Protein AF-0000000077039651 (afdb_homodimer)

Foldseek 3Di:
DWKWKKWKFFDPPLVLLVVLLQVLFPDDKDKWWKKWWWWDDPDATWIWMDTPVPPWIKIKGKHWDQDWAITMMDMDIDTDRDSVVVCVVRVVVTPGLDMKTWMWMWGDRDQKIWIWIQIPPQGTMIMIIRTADPPGDPVVNRVVRVVSCVSSVPDSVRIGRDDPSVRNVVVVVVVVD/DWKWKKWKFFDPPLVLLVVLLQVLFPDDKDKWWKKWWWWDDPDATWIWIDTPVPPWIKIKGKHWDQDWAITMMDMDIDTDRDSVVVCVVRVVVTPGLDMKTWMWMWGDRDQKIWIWIQIPPQGTMIMIIRTADPPGDPVVNRVVVVVSCVSSVPDSVRIGRDDPSVRNVVVVVVVVD

Sequence (354 aa):
MARNIEIKARAREFDRLRERAAALATEAPLFYRQQDFFYDVPRGRLKLRRFEDGTPAELIFYQRDDRDGPKASYYTRSPVTNPDAMHALLATALTTRGIVTKERHVYLAGRTRIHLDRVDGLGDFIELEVVLGPDDDEAGGEAEAHDVFAKLGVAHDDLVALAYVDLLNAAERETAAMARNIEIKARAREFDRLRERAAALATEAPLFYRQQDFFYDVPRGRLKLRRFEDGTPAELIFYQRDDRDGPKASYYTRSPVTNPDAMHALLATALTTRGIVTKERHVYLAGRTRIHLDRVDGLGDFIELEVVLGPDDDEAGGEAEAHDVFAKLGVAHDDLVALAYVDLLNAAERETAA

pLDDT: mean 95.33, std 4.7, range [70.5, 98.88]

Structure (mmCIF, N/CA/C/O backbone):
data_AF-0000000077039651-model_v1
#
loop_
_entity.id
_entity.type
_entity.pdbx_description
1 polymer 'Adenylate cyclase'
#
loop_
_atom_site.group_PDB
_atom_site.id
_atom_site.type_symbol
_atom_site.label_atom_id
_atom_site.label_alt_id
_atom_site.label_comp_id
_atom_site.label_asym_id
_atom_site.label_entity_id
_atom_site.label_seq_id
_atom_site.pdbx_PDB_ins_code
_atom_site.Cartn_x
_atom_site.Cartn_y
_atom_site.Cartn_z
_atom_site.occupancy
_atom_site.B_iso_or_equiv
_atom_site.auth_seq_id
_atom_site.auth_comp_id
_atom_site.auth_asym_id
_atom_site.auth_atom_id
_atom_site.pdbx_PDB_model_num
ATOM 1 N N . MET A 1 1 ? -2.756 15.727 -9.016 1 81.56 1 MET A N 1
ATOM 2 C CA . MET A 1 1 ? -2.32 15.602 -7.629 1 81.56 1 MET A CA 1
ATOM 3 C C . MET A 1 1 ? -2.725 16.828 -6.816 1 81.56 1 MET A C 1
ATOM 5 O O . MET A 1 1 ? -2.619 17.953 -7.293 1 81.56 1 MET A O 1
ATOM 9 N N . ALA A 1 2 ? -3.314 16.594 -5.68 1 92.38 2 ALA A N 1
ATOM 10 C CA . ALA A 1 2 ? -3.748 17.703 -4.828 1 92.38 2 ALA A CA 1
ATOM 11 C C . ALA A 1 2 ? -2.551 18.406 -4.195 1 92.38 2 ALA A C 1
ATOM 13 O O . ALA A 1 2 ? -1.499 17.797 -3.994 1 92.38 2 ALA A O 1
ATOM 14 N N . ARG A 1 3 ? -2.746 19.766 -3.92 1 96.38 3 ARG A N 1
ATOM 15 C CA . ARG A 1 3 ? -1.663 20.562 -3.352 1 96.38 3 ARG A CA 1
ATOM 16 C C . ARG A 1 3 ? -2.162 21.406 -2.191 1 96.38 3 ARG A C 1
ATOM 18 O O . ARG A 1 3 ? -3.301 21.891 -2.205 1 96.38 3 ARG A O 1
ATOM 25 N N . ASN A 1 4 ? -1.288 21.609 -1.28 1 98 4 ASN A N 1
ATOM 26 C CA . ASN A 1 4 ? -1.567 22.547 -0.2 1 98 4 ASN A CA 1
ATOM 27 C C . ASN A 1 4 ? -0.288 23.188 0.329 1 98 4 ASN A C 1
ATOM 29 O O . ASN A 1 4 ? 0.815 22.766 -0.019 1 98 4 ASN A O 1
ATOM 33 N N . ILE A 1 5 ? -0.445 24.344 0.952 1 97.88 5 ILE A N 1
ATOM 34 C CA . ILE A 1 5 ? 0.623 24.969 1.733 1 97.88 5 ILE A CA 1
ATOM 35 C C . ILE A 1 5 ? 0.433 24.641 3.213 1 97.88 5 ILE A C 1
ATOM 37 O O . ILE A 1 5 ? -0.641 24.875 3.773 1 97.88 5 ILE A O 1
ATOM 41 N N . GLU A 1 6 ? 1.415 24.125 3.826 1 97.31 6 GLU A N 1
ATOM 42 C CA . GLU A 1 6 ? 1.267 23.781 5.238 1 97.31 6 GLU A CA 1
ATOM 43 C C . G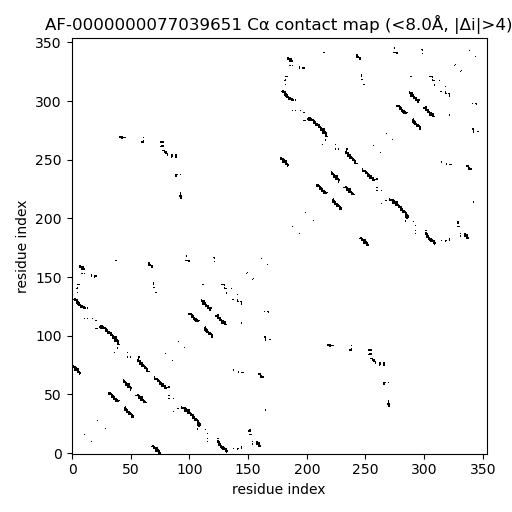LU A 1 6 ? 2.297 24.5 6.094 1 97.31 6 GLU A C 1
ATOM 45 O O . GLU A 1 6 ? 3.381 24.844 5.617 1 97.31 6 GLU A O 1
ATOM 50 N N . ILE A 1 7 ? 1.971 24.797 7.266 1 96.06 7 ILE A N 1
ATOM 51 C CA . ILE A 1 7 ? 2.832 25.391 8.281 1 96.06 7 ILE A CA 1
ATOM 52 C C . ILE A 1 7 ? 2.439 24.859 9.664 1 96.06 7 ILE A C 1
ATOM 54 O O . ILE A 1 7 ? 1.259 24.625 9.93 1 96.06 7 ILE A O 1
ATOM 58 N N . LYS A 1 8 ? 3.414 24.609 10.516 1 97.06 8 LYS A N 1
ATOM 59 C CA . LYS A 1 8 ? 3.178 23.984 11.805 1 97.06 8 LYS A CA 1
ATOM 60 C C . LYS A 1 8 ? 3.904 24.719 12.922 1 97.06 8 LYS A C 1
ATOM 62 O O . LYS A 1 8 ? 5.02 25.203 12.727 1 97.06 8 LYS A O 1
ATOM 67 N N . ALA A 1 9 ? 3.297 24.75 14.055 1 97.12 9 ALA A N 1
ATOM 68 C CA . ALA A 1 9 ? 3.898 25.375 15.234 1 97.12 9 ALA A CA 1
ATOM 69 C C . ALA A 1 9 ? 3.473 24.656 16.516 1 97.12 9 ALA A C 1
ATOM 71 O O . ALA A 1 9 ? 2.477 23.922 16.516 1 97.12 9 ALA A O 1
ATOM 72 N N . ARG A 1 10 ? 4.242 24.859 17.516 1 96.94 10 ARG A N 1
ATOM 73 C CA . ARG A 1 10 ? 3.807 24.438 18.844 1 96.94 10 ARG A CA 1
ATOM 74 C C . ARG A 1 10 ? 2.641 25.281 19.344 1 96.94 10 ARG A C 1
ATOM 76 O O . ARG A 1 10 ? 2.621 26.5 19.125 1 96.94 10 ARG A O 1
ATOM 83 N N . ALA A 1 11 ? 1.707 24.609 19.906 1 96.94 11 ALA A N 1
ATOM 84 C CA . ALA A 1 11 ? 0.564 25.328 20.484 1 96.94 11 ALA A CA 1
ATOM 85 C C . ALA A 1 11 ? 0.743 25.531 21.984 1 96.94 11 ALA A C 1
ATOM 87 O O . ALA A 1 11 ? 0.199 24.766 22.797 1 96.94 11 ALA A O 1
ATOM 88 N N . ARG A 1 12 ? 1.312 26.578 22.453 1 92.06 12 ARG A N 1
ATOM 89 C CA . ARG A 1 12 ? 1.59 26.859 23.859 1 92.06 12 ARG A CA 1
ATOM 90 C C . ARG A 1 12 ? 0.304 27.156 24.625 1 92.06 12 ARG A C 1
ATOM 92 O O . ARG A 1 12 ? 0.16 26.766 25.781 1 92.06 12 ARG A O 1
ATOM 99 N N . GLU A 1 13 ? -0.602 27.828 24.047 1 93.62 13 GLU A N 1
ATOM 100 C CA . GLU A 1 13 ? -1.907 28.141 24.625 1 93.62 13 GLU A CA 1
ATOM 101 C C . GLU A 1 13 ? -3.031 27.469 23.828 1 93.62 13 GLU A C 1
ATOM 103 O O . GLU A 1 13 ? -3.852 28.156 23.219 1 93.62 13 GLU A O 1
ATOM 108 N N . PHE A 1 14 ? -3.127 26.219 24 1 96.88 14 PHE A N 1
ATOM 109 C CA . PHE A 1 14 ? -3.996 25.375 23.172 1 96.88 14 PHE A CA 1
ATOM 110 C C . PHE A 1 14 ? -5.438 25.859 23.25 1 96.88 14 PHE A C 1
ATOM 112 O O . PHE A 1 14 ? -6.086 26.047 22.219 1 96.88 14 PHE A O 1
ATOM 119 N N . ASP A 1 15 ? -5.945 26.172 24.453 1 96.12 15 ASP A N 1
ATOM 120 C CA . ASP A 1 15 ? -7.34 26.562 24.625 1 96.12 15 ASP A CA 1
ATOM 121 C C . ASP A 1 15 ? -7.613 27.922 24 1 96.12 15 ASP A C 1
ATOM 123 O O . ASP A 1 15 ? -8.68 28.141 23.422 1 96.12 15 ASP A O 1
ATOM 127 N N . ARG A 1 16 ? -6.719 28.781 24.172 1 96.75 16 ARG A N 1
ATOM 128 C CA . ARG A 1 16 ? -6.859 30.094 23.562 1 96.75 16 ARG A CA 1
ATOM 129 C C . ARG A 1 16 ? -6.863 29.984 22.031 1 96.75 16 ARG A C 1
ATOM 131 O O . ARG A 1 16 ? -7.645 30.656 21.359 1 96.75 16 ARG A O 1
ATOM 138 N N . LEU A 1 17 ? -5.953 29.188 21.547 1 97.62 17 LEU A N 1
ATOM 139 C CA . LEU A 1 17 ? -5.887 28.969 20.109 1 97.62 17 LEU A CA 1
ATOM 140 C C . LEU A 1 17 ? -7.176 28.328 19.594 1 97.62 17 LEU A C 1
ATOM 142 O O . LEU A 1 17 ? -7.648 28.672 18.5 1 97.62 17 LEU A O 1
ATOM 146 N N . ARG A 1 18 ? -7.73 27.422 20.344 1 97.25 18 ARG A N 1
ATOM 147 C CA . ARG A 1 18 ? -9 26.812 19.969 1 97.25 18 ARG A CA 1
ATOM 148 C C . ARG A 1 18 ? -10.094 27.859 19.828 1 97.25 18 ARG A C 1
ATOM 150 O O . ARG A 1 18 ? -10.867 27.828 18.859 1 97.25 18 ARG A O 1
ATOM 157 N N . GLU A 1 19 ? -10.125 28.75 20.734 1 97.25 19 GLU A N 1
ATOM 158 C CA . GLU A 1 19 ? -11.125 29.812 20.703 1 97.25 19 GLU A CA 1
ATOM 159 C C . GLU A 1 19 ? -10.938 30.719 19.484 1 97.25 19 GLU A C 1
ATOM 161 O O . GLU A 1 19 ? -11.914 31.078 18.812 1 97.25 19 GLU A O 1
ATOM 166 N N . ARG A 1 20 ? -9.75 31.094 19.266 1 97.75 20 ARG A N 1
ATOM 167 C CA . ARG A 1 20 ? -9.461 31.953 18.125 1 97.75 20 ARG A CA 1
ATOM 168 C C . ARG A 1 20 ? -9.766 31.234 16.812 1 97.75 20 ARG A C 1
ATOM 170 O O . ARG A 1 20 ? -10.297 31.844 15.875 1 97.75 20 ARG A O 1
ATOM 177 N N . ALA A 1 21 ? -9.414 29.969 16.719 1 98.19 21 ALA A N 1
ATOM 178 C CA . ALA A 1 21 ? -9.719 29.172 15.531 1 98.19 21 ALA A CA 1
ATOM 179 C C . ALA A 1 21 ? -11.227 29.094 15.305 1 98.19 21 ALA A C 1
ATOM 181 O O . ALA A 1 21 ? -11.703 29.219 14.172 1 98.19 21 ALA A O 1
ATOM 182 N N . ALA A 1 22 ? -11.953 28.859 16.375 1 97.69 22 ALA A N 1
ATOM 183 C CA . ALA A 1 22 ? -13.406 28.781 16.297 1 97.69 22 ALA A CA 1
ATOM 184 C C . ALA A 1 22 ? -14 30.094 15.766 1 97.69 22 ALA A C 1
ATOM 186 O O . ALA A 1 22 ? -14.984 30.078 15.023 1 97.69 22 ALA A O 1
ATOM 187 N N . ALA A 1 23 ? -13.375 31.188 16.172 1 97.19 23 ALA A N 1
ATOM 188 C CA . ALA A 1 23 ? -13.859 32.5 15.75 1 97.19 23 ALA A CA 1
ATOM 189 C C . ALA A 1 23 ? -13.625 32.719 14.258 1 97.19 23 ALA A C 1
ATOM 191 O O . ALA A 1 23 ? -14.383 33.469 13.609 1 97.19 23 ALA A O 1
ATOM 192 N N . LEU A 1 24 ? -12.586 32.062 13.703 1 97.25 24 LEU A N 1
ATOM 193 C CA . LEU A 1 24 ? -12.25 32.219 12.289 1 97.25 24 LEU A CA 1
ATOM 194 C C . LEU A 1 24 ? -13.031 31.219 11.438 1 97.25 24 LEU A C 1
ATOM 196 O O . LEU A 1 24 ? -13.102 31.359 10.219 1 97.25 24 LEU A O 1
ATOM 200 N N . ALA A 1 25 ? -13.57 30.188 12.078 1 96.94 25 ALA A N 1
ATOM 201 C CA . ALA A 1 25 ? -14.156 29.047 11.367 1 96.94 25 ALA A CA 1
ATOM 202 C C . ALA A 1 25 ? -15.469 29.438 10.703 1 96.94 25 ALA A C 1
ATOM 204 O O . ALA A 1 25 ? -16.25 30.203 11.258 1 96.94 25 ALA A O 1
ATOM 205 N N . THR A 1 26 ? -15.672 28.922 9.578 1 94.06 26 THR A N 1
ATOM 206 C CA . THR A 1 26 ? -16.891 29.172 8.812 1 94.06 26 THR A CA 1
ATOM 207 C C . THR A 1 26 ? -17.859 28.016 8.953 1 94.06 26 THR A C 1
ATOM 209 O O . THR A 1 26 ? -19.016 28.109 8.508 1 94.06 26 THR A O 1
ATOM 212 N N . GLU A 1 27 ? -17.484 26.891 9.477 1 94.12 27 GLU A N 1
ATOM 213 C CA . GLU A 1 27 ? -18.266 25.672 9.68 1 94.12 27 GLU A CA 1
ATOM 214 C C . GLU A 1 27 ? -18.047 25.109 11.078 1 94.12 27 GLU A C 1
ATOM 216 O O . GLU A 1 27 ? -17.141 25.531 11.789 1 94.12 27 GLU A O 1
ATOM 221 N N . ALA A 1 28 ? -18.953 24.172 11.5 1 94.94 28 ALA A N 1
ATOM 222 C CA . ALA A 1 28 ? -18.75 23.484 12.773 1 94.94 28 ALA A CA 1
ATOM 223 C C . ALA A 1 28 ? -17.438 22.719 12.789 1 94.94 28 ALA A C 1
ATOM 225 O O . ALA A 1 28 ? -17.047 22.125 11.781 1 94.94 28 ALA A O 1
ATOM 226 N N . PRO A 1 29 ? -16.797 22.75 13.883 1 96.62 29 PRO A N 1
ATOM 227 C CA . PRO A 1 29 ? -15.531 22.016 13.977 1 96.62 29 PRO A CA 1
ATOM 228 C C . PRO A 1 29 ? -15.719 20.5 13.938 1 96.62 29 PRO A C 1
ATOM 230 O O . PRO A 1 29 ? -16.812 20 14.195 1 96.62 29 PRO A O 1
ATOM 233 N N . LEU A 1 30 ? -14.695 19.812 13.578 1 94.81 30 LEU A N 1
ATOM 234 C CA . LEU A 1 30 ? -14.617 18.359 13.609 1 94.81 30 LEU A CA 1
ATOM 235 C C . LEU A 1 30 ? -13.562 17.891 14.594 1 94.81 30 LEU A C 1
ATOM 237 O O . LEU A 1 30 ? -12.516 18.531 14.75 1 94.81 30 LEU A O 1
ATOM 241 N N . PHE A 1 31 ? -13.805 16.812 15.219 1 94.94 31 PHE A N 1
ATOM 242 C CA . PHE A 1 31 ? -12.883 16.219 16.172 1 94.94 31 PHE A CA 1
ATOM 243 C C . PHE A 1 31 ? -12.586 14.766 15.812 1 94.94 31 PHE A C 1
ATOM 245 O O . PHE A 1 31 ? -13.508 13.984 15.562 1 94.94 31 PHE A O 1
ATOM 252 N N . TYR A 1 32 ? -11.273 14.5 15.766 1 94.56 32 TYR A N 1
ATOM 253 C CA . TYR A 1 32 ? -10.867 13.148 15.414 1 94.56 32 TYR A CA 1
ATOM 254 C C . TYR A 1 32 ? -9.836 12.617 16.406 1 94.56 32 TYR A C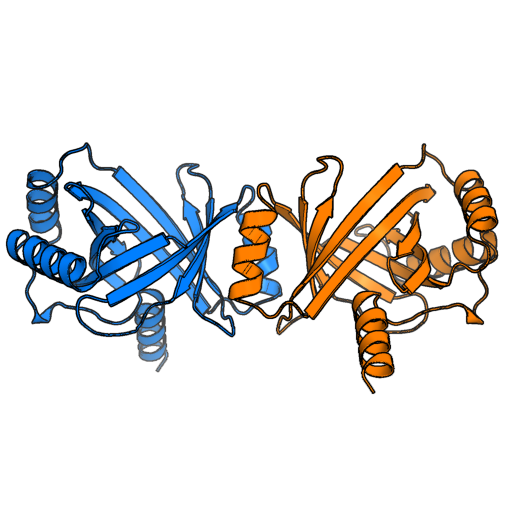 1
ATOM 256 O O . TYR A 1 32 ? -8.984 13.359 16.891 1 94.56 32 TYR A O 1
ATOM 264 N N . ARG A 1 33 ? -9.93 11.359 16.75 1 96.44 33 ARG A N 1
ATOM 265 C CA . ARG A 1 33 ? -8.781 10.602 17.219 1 96.44 33 ARG A CA 1
ATOM 266 C C . ARG A 1 33 ? -8.188 9.75 16.109 1 96.44 33 ARG A C 1
ATOM 268 O O . ARG A 1 33 ? -8.852 8.844 15.594 1 96.44 33 ARG A O 1
ATOM 275 N N . GLN A 1 34 ? -7.031 10.031 15.758 1 97.19 34 GLN A N 1
ATOM 276 C CA . GLN A 1 34 ? -6.469 9.406 14.562 1 97.19 34 GLN A CA 1
ATOM 277 C C . GLN A 1 34 ? -5.105 8.789 14.859 1 97.19 34 GLN A C 1
ATOM 279 O O . GLN A 1 34 ? -4.391 9.242 15.75 1 97.19 34 GLN A O 1
ATOM 284 N N . GLN A 1 35 ? -4.773 7.754 14.156 1 98.19 35 GLN A N 1
ATOM 285 C CA . GLN A 1 35 ? -3.49 7.059 14.18 1 98.19 35 GLN A CA 1
ATOM 286 C C . GLN A 1 35 ? -2.889 6.957 12.781 1 98.19 35 GLN A C 1
ATOM 288 O O . GLN A 1 35 ? -3.553 6.508 11.844 1 98.19 35 GLN A O 1
ATOM 293 N N . ASP A 1 36 ? -1.676 7.488 12.664 1 98.69 36 ASP A N 1
ATOM 294 C CA . ASP A 1 36 ? -0.938 7.422 11.406 1 98.69 36 ASP A CA 1
ATOM 295 C C . ASP A 1 36 ? 0.239 6.457 11.508 1 98.69 36 ASP A C 1
ATOM 297 O O . ASP A 1 36 ? 1.097 6.605 12.383 1 98.69 36 ASP A O 1
ATOM 301 N N . PHE A 1 37 ? 0.282 5.453 10.656 1 98.81 37 PHE A N 1
ATOM 302 C CA . PHE A 1 37 ? 1.405 4.531 10.516 1 98.81 37 PHE A CA 1
ATOM 303 C C . PHE A 1 37 ? 2.311 4.961 9.367 1 98.81 37 PHE A C 1
ATOM 305 O O . PHE A 1 37 ? 1.904 4.926 8.203 1 98.81 37 PHE A O 1
ATOM 312 N N . PHE A 1 38 ? 3.49 5.344 9.734 1 98.81 38 PHE A N 1
ATOM 313 C CA . PHE A 1 38 ? 4.418 5.824 8.719 1 98.81 38 PHE A CA 1
ATOM 314 C C . PHE A 1 38 ? 5.324 4.695 8.242 1 98.81 38 PHE A C 1
ATOM 316 O O . PHE A 1 38 ? 5.867 3.941 9.047 1 98.81 38 PHE A O 1
ATOM 323 N N . TYR A 1 39 ? 5.512 4.605 6.91 1 98.75 39 TYR A N 1
ATOM 324 C CA . TYR A 1 39 ? 6.355 3.568 6.328 1 98.75 39 TYR A CA 1
ATOM 325 C C . TYR A 1 39 ? 7.551 4.18 5.605 1 98.75 39 TYR A C 1
ATOM 327 O O . TYR A 1 39 ? 7.441 5.25 5.008 1 98.75 39 TYR A O 1
ATOM 335 N N . ASP A 1 40 ? 8.68 3.494 5.633 1 98.12 40 ASP A N 1
ATOM 336 C CA . ASP A 1 40 ? 9.844 3.902 4.855 1 98.12 40 ASP A CA 1
ATOM 337 C C . ASP A 1 40 ? 9.672 3.553 3.379 1 98.12 40 ASP A C 1
ATOM 339 O O . ASP A 1 40 ? 9.438 2.393 3.035 1 98.12 40 ASP A O 1
ATOM 343 N N . VAL A 1 41 ? 9.797 4.551 2.547 1 98.38 41 VAL A N 1
ATOM 344 C CA . VAL A 1 41 ? 9.734 4.355 1.103 1 98.38 41 VAL A CA 1
ATOM 345 C C . VAL A 1 41 ? 10.859 5.137 0.423 1 98.38 41 VAL A C 1
ATOM 347 O O . VAL A 1 41 ? 11.398 6.082 0.997 1 98.38 41 VAL A O 1
ATOM 350 N N . PRO A 1 42 ? 11.273 4.688 -0.758 1 97.56 42 PRO A N 1
ATOM 351 C CA . PRO A 1 42 ? 12.414 5.324 -1.42 1 97.56 42 PRO A CA 1
ATOM 352 C C . PRO A 1 42 ? 12.086 6.73 -1.924 1 97.56 42 PRO A C 1
ATOM 354 O O . PRO A 1 42 ? 12.992 7.543 -2.119 1 97.56 42 PRO A O 1
ATOM 357 N N . ARG A 1 43 ? 10.836 7.031 -2.16 1 97.12 43 ARG A N 1
ATOM 358 C CA . ARG A 1 43 ? 10.438 8.344 -2.662 1 97.12 43 ARG A CA 1
ATOM 359 C C . ARG A 1 43 ? 9.273 8.906 -1.852 1 97.12 43 ARG A C 1
ATOM 361 O O . ARG A 1 43 ? 8.258 8.234 -1.653 1 97.12 43 ARG A O 1
ATOM 368 N N . GLY A 1 44 ? 9.469 10.141 -1.419 1 96.94 44 GLY A N 1
ATOM 369 C CA . GLY A 1 44 ? 8.398 10.797 -0.689 1 96.94 44 GLY A CA 1
ATOM 370 C C . GLY A 1 44 ? 8.117 10.164 0.661 1 96.94 44 GLY A C 1
ATOM 371 O O . GLY A 1 44 ? 9.039 9.695 1.334 1 96.94 44 GLY A O 1
ATOM 372 N N . ARG A 1 45 ? 6.836 10.352 1.09 1 97.75 45 ARG A N 1
ATOM 373 C CA . ARG A 1 45 ? 6.375 9.828 2.373 1 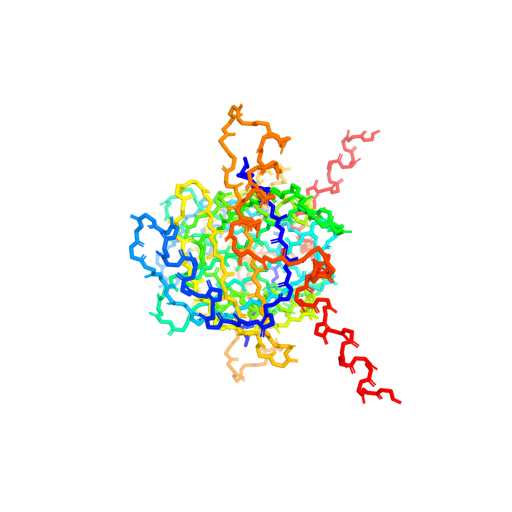97.75 45 ARG A CA 1
ATOM 374 C C . ARG A 1 45 ? 5.082 9.039 2.209 1 97.75 45 ARG A C 1
ATOM 376 O O . ARG A 1 45 ? 4.23 9.391 1.391 1 97.75 45 ARG A O 1
ATOM 383 N N . LEU A 1 46 ? 4.934 7.992 2.947 1 98.75 46 LEU A N 1
ATOM 384 C CA . LEU A 1 46 ? 3.77 7.113 2.891 1 98.75 46 LEU A CA 1
ATOM 385 C C . LEU A 1 46 ? 3.244 6.812 4.289 1 98.75 46 LEU A C 1
ATOM 387 O O . LEU A 1 46 ? 4.016 6.449 5.184 1 98.75 46 LEU A O 1
ATOM 391 N N . LYS A 1 47 ? 1.982 7.012 4.438 1 98.88 47 LYS A N 1
ATOM 392 C CA . LYS A 1 47 ? 1.408 6.648 5.727 1 98.88 47 LYS A CA 1
ATOM 393 C C . LYS A 1 47 ? 0.003 6.078 5.562 1 98.88 47 LYS A C 1
ATOM 395 O O . LYS A 1 47 ? -0.688 6.383 4.59 1 98.88 47 LYS A O 1
ATOM 400 N N . LEU A 1 48 ? -0.377 5.191 6.438 1 98.88 48 LEU A N 1
ATOM 401 C CA . LEU A 1 48 ? -1.744 4.715 6.621 1 98.88 48 LEU A CA 1
ATOM 402 C C . LEU A 1 48 ? -2.424 5.438 7.777 1 98.88 48 LEU A C 1
ATOM 404 O O . LEU A 1 48 ? -1.906 5.453 8.898 1 98.88 48 LEU A O 1
ATOM 408 N N . ARG A 1 49 ? -3.521 6.133 7.5 1 98.69 49 ARG A N 1
ATOM 409 C CA . ARG A 1 49 ? -4.266 6.863 8.523 1 98.69 49 ARG A CA 1
ATOM 410 C C . ARG A 1 49 ? -5.555 6.133 8.883 1 98.69 49 ARG A C 1
ATOM 412 O O . ARG A 1 49 ? -6.359 5.809 8.008 1 98.69 49 ARG A O 1
ATOM 419 N N . ARG A 1 50 ? -5.734 5.836 10.102 1 97.44 50 ARG A N 1
ATOM 420 C CA . ARG A 1 50 ? -6.992 5.266 10.586 1 97.44 50 ARG A CA 1
ATOM 421 C C . ARG A 1 50 ? -7.598 6.133 11.68 1 97.44 50 ARG A C 1
ATOM 423 O O . ARG A 1 50 ? -6.91 6.965 12.281 1 97.44 50 ARG A O 1
ATOM 430 N N . PHE A 1 51 ? -8.867 5.945 11.883 1 96.19 51 PHE A N 1
ATOM 431 C CA . PHE A 1 51 ? -9.641 6.695 12.867 1 96.19 51 PHE A CA 1
ATOM 432 C C . PHE A 1 51 ? -10.312 5.758 13.859 1 96.19 51 PHE A C 1
ATOM 434 O O . PHE A 1 51 ? -10.609 4.605 13.531 1 96.19 51 PHE A O 1
ATOM 441 N N . GLU A 1 52 ? -10.562 6.223 14.984 1 89.88 52 GLU A N 1
ATOM 442 C CA . GLU A 1 52 ? -11.172 5.398 16.031 1 89.88 52 GLU A CA 1
ATOM 443 C C . GLU A 1 52 ? -12.695 5.453 15.953 1 89.88 52 GLU A C 1
ATOM 445 O O . GLU A 1 52 ? -13.383 4.617 16.547 1 89.88 52 GLU A O 1
ATOM 450 N N . ASP A 1 53 ? -13.219 6.367 15.219 1 88.25 53 ASP A N 1
ATOM 451 C CA . ASP A 1 53 ? -14.664 6.578 15.242 1 88.25 53 ASP A CA 1
ATOM 452 C C . ASP A 1 53 ? -15.344 5.91 14.047 1 88.25 53 ASP A C 1
ATOM 454 O O . ASP A 1 53 ? -16.484 6.215 13.727 1 88.25 53 ASP A O 1
ATOM 458 N N . GLY A 1 54 ? -14.703 5.09 13.297 1 85.25 54 GLY A N 1
ATOM 459 C CA . GLY A 1 54 ? -15.305 4.391 12.164 1 85.25 54 GLY A CA 1
ATOM 460 C C . GLY A 1 54 ? -15.109 5.117 10.852 1 85.25 54 GLY A C 1
ATOM 461 O O . GLY A 1 54 ? -15.492 4.605 9.797 1 85.25 54 GLY A O 1
ATOM 462 N N . THR A 1 55 ? -14.586 6.371 10.945 1 90.81 55 THR A N 1
ATOM 463 C CA . THR A 1 55 ? -14.219 7.043 9.711 1 90.81 55 THR A CA 1
ATOM 464 C C . THR A 1 55 ? -13.312 6.152 8.852 1 90.81 55 THR A C 1
ATOM 466 O O . THR A 1 55 ? -12.398 5.508 9.375 1 90.81 55 THR A O 1
ATOM 469 N N . PRO A 1 56 ? -13.609 6.09 7.535 1 93.94 56 PRO A N 1
ATOM 470 C CA . PRO A 1 56 ? -12.797 5.227 6.672 1 93.94 56 PRO A CA 1
ATOM 471 C C . PRO A 1 56 ? -11.312 5.586 6.703 1 93.94 56 PRO A C 1
ATOM 473 O O . PRO A 1 56 ? -10.961 6.766 6.734 1 93.94 56 PRO A O 1
ATOM 476 N N . ALA A 1 57 ? -10.547 4.562 6.695 1 98.06 57 ALA A N 1
ATOM 477 C CA . ALA A 1 57 ? -9.102 4.738 6.676 1 98.06 57 ALA A CA 1
ATOM 478 C C . ALA A 1 57 ? -8.609 5.098 5.273 1 98.06 57 ALA A C 1
ATOM 480 O O . ALA A 1 57 ? -9.344 4.941 4.297 1 98.06 57 ALA A O 1
ATOM 481 N N . GLU A 1 58 ? -7.402 5.637 5.238 1 98.5 58 GLU A N 1
ATOM 482 C CA . GLU A 1 58 ? -6.812 6.027 3.963 1 98.5 58 GLU A CA 1
ATOM 483 C C . GLU A 1 58 ? -5.309 5.758 3.947 1 98.5 58 GLU A C 1
ATOM 485 O O . GLU A 1 58 ? -4.641 5.883 4.977 1 98.5 58 GLU A O 1
ATOM 490 N N . LEU A 1 59 ? -4.852 5.312 2.822 1 98.81 59 LEU A N 1
ATOM 491 C CA . LEU A 1 59 ? -3.42 5.352 2.537 1 98.81 59 LEU A CA 1
ATOM 492 C C . LEU A 1 59 ? -3.039 6.656 1.845 1 98.81 59 LEU A C 1
ATOM 494 O O . LEU A 1 59 ? -3.707 7.078 0.898 1 98.81 59 LEU A O 1
ATOM 498 N N . ILE A 1 60 ? -2.027 7.316 2.305 1 98.69 60 ILE A N 1
ATOM 499 C CA . ILE A 1 60 ? -1.692 8.664 1.845 1 98.69 60 ILE A CA 1
ATOM 500 C C . ILE A 1 60 ? -0.222 8.719 1.435 1 98.69 60 ILE A C 1
ATOM 502 O O . ILE A 1 60 ? 0.659 8.336 2.211 1 98.69 60 ILE A O 1
ATOM 506 N N . PHE A 1 61 ? 0.019 9.094 0.3 1 98.69 61 PHE A N 1
ATOM 507 C CA . PHE A 1 61 ? 1.353 9.461 -0.16 1 98.69 61 PHE A CA 1
ATOM 508 C C . PHE A 1 61 ? 1.493 10.977 -0.253 1 98.69 61 PHE A C 1
ATOM 510 O O . PHE A 1 61 ? 0.575 11.664 -0.705 1 98.69 61 PHE A O 1
ATOM 517 N N . TYR A 1 62 ? 2.66 11.508 0.175 1 97.56 62 TYR A N 1
ATOM 518 C CA . TYR A 1 62 ? 2.863 12.945 0.034 1 97.56 62 TYR A CA 1
ATOM 519 C C . TYR A 1 62 ? 4.348 13.281 -0.042 1 97.56 62 TYR A C 1
ATOM 521 O O . TYR A 1 62 ? 5.195 12.469 0.335 1 97.56 62 TYR A O 1
ATOM 529 N N . GLN A 1 63 ? 4.598 14.391 -0.676 1 95.94 63 GLN A N 1
ATOM 530 C CA . GLN A 1 63 ? 5.93 14.977 -0.783 1 95.94 63 GLN A CA 1
ATOM 531 C C . GLN A 1 63 ? 5.938 16.422 -0.306 1 95.94 63 GLN A C 1
ATOM 533 O O . GLN A 1 63 ? 5.043 17.203 -0.648 1 95.94 63 GLN A O 1
ATOM 538 N N . ARG A 1 64 ? 6.871 16.688 0.542 1 93.62 64 ARG A N 1
ATOM 539 C CA . ARG A 1 64 ? 7.066 18.062 1.021 1 93.62 64 ARG A CA 1
ATOM 540 C C . ARG A 1 64 ? 8.5 18.266 1.503 1 93.62 64 ARG A C 1
ATOM 542 O O . ARG A 1 64 ? 9.195 17.297 1.828 1 93.62 64 ARG A O 1
ATOM 549 N N . ASP A 1 65 ? 8.883 19.484 1.5 1 87.44 65 ASP A N 1
ATOM 550 C CA . ASP A 1 65 ? 10.172 19.828 2.094 1 87.44 65 ASP A CA 1
ATOM 551 C C . ASP A 1 65 ? 10.078 19.891 3.615 1 87.44 65 ASP A C 1
ATOM 553 O O . ASP A 1 65 ? 8.992 20.047 4.172 1 87.44 65 ASP A O 1
ATOM 557 N N . ASP A 1 66 ? 11.273 19.531 4.184 1 86.56 66 ASP A N 1
ATOM 558 C CA . ASP A 1 66 ? 11.375 19.766 5.621 1 86.56 66 ASP A CA 1
ATOM 559 C C . ASP A 1 66 ? 11.992 21.125 5.918 1 86.56 66 ASP A C 1
ATOM 561 O O . ASP A 1 66 ? 13.211 21.266 5.945 1 86.56 66 ASP A O 1
ATOM 565 N N . ARG A 1 67 ? 11.164 22.109 5.961 1 85.44 67 ARG A N 1
ATOM 566 C CA . ARG A 1 67 ? 11.648 23.453 6.258 1 85.44 67 ARG A CA 1
ATOM 567 C C . ARG A 1 67 ? 10.719 24.172 7.23 1 85.44 67 ARG A C 1
ATOM 569 O O . ARG A 1 67 ? 9.555 23.797 7.371 1 85.44 67 ARG A O 1
ATOM 576 N N . ASP A 1 68 ? 11.344 25.172 7.777 1 84.25 68 ASP A N 1
ATOM 577 C CA . ASP A 1 68 ? 10.531 26.031 8.633 1 84.25 68 ASP A CA 1
ATOM 578 C C . ASP A 1 68 ? 9.57 26.875 7.797 1 84.25 68 ASP A C 1
ATOM 580 O O . ASP A 1 68 ? 9.844 27.156 6.629 1 84.25 68 ASP A O 1
ATOM 584 N N . GLY A 1 69 ? 8.492 27.234 8.445 1 88.62 69 GLY A N 1
ATOM 585 C CA . GLY A 1 69 ? 7.535 28.078 7.75 1 88.62 69 GLY A CA 1
ATOM 586 C C . GLY A 1 69 ? 6.668 27.312 6.762 1 88.62 69 GLY A C 1
ATOM 587 O O . GLY A 1 69 ? 6.613 26.094 6.797 1 88.62 69 GLY A O 1
ATOM 588 N N . PRO A 1 70 ? 6.02 28.109 5.988 1 92.94 70 PRO A N 1
ATOM 589 C CA . PRO A 1 70 ? 5.113 27.469 5.035 1 92.94 70 PRO A CA 1
ATOM 590 C C . PRO A 1 70 ? 5.852 26.688 3.957 1 92.94 70 PRO A C 1
ATOM 592 O O . PRO A 1 70 ? 6.906 27.109 3.484 1 92.94 70 PRO A O 1
ATOM 595 N N . LYS A 1 71 ? 5.352 25.562 3.607 1 93.62 71 LYS A N 1
ATOM 596 C CA . LYS A 1 71 ? 5.941 24.703 2.572 1 93.62 71 LYS A CA 1
ATOM 597 C C . LYS A 1 71 ? 4.859 24.047 1.73 1 93.62 71 LYS A C 1
ATOM 599 O O . LYS A 1 71 ? 3.783 23.703 2.238 1 93.62 71 LYS A O 1
ATOM 604 N N . ALA A 1 72 ? 5.195 23.844 0.5 1 94.75 72 ALA A N 1
ATOM 605 C CA . ALA A 1 72 ? 4.281 23.172 -0.422 1 94.75 72 ALA A CA 1
ATOM 606 C C . ALA A 1 72 ? 4.301 21.672 -0.221 1 94.75 72 ALA A C 1
ATOM 608 O O . ALA A 1 72 ? 5.363 21.078 0.003 1 94.75 72 ALA A O 1
ATOM 609 N N . SER A 1 73 ? 3.127 21.109 -0.284 1 95.44 73 SER A N 1
ATOM 610 C CA . SER A 1 73 ? 2.965 19.656 -0.209 1 95.44 73 SER A CA 1
ATOM 611 C C . SER A 1 73 ? 2.078 19.141 -1.337 1 95.44 73 SER A C 1
ATOM 613 O O . SER A 1 73 ? 1.07 19.766 -1.677 1 95.44 73 SER A O 1
ATOM 615 N N . TYR A 1 74 ? 2.516 18.125 -1.953 1 95.69 74 TYR A N 1
ATOM 616 C CA . TYR A 1 74 ? 1.729 17.359 -2.92 1 95.69 74 TYR A CA 1
ATOM 617 C C . TYR A 1 74 ? 1.331 16 -2.354 1 95.69 74 TYR A C 1
ATOM 619 O O . TYR A 1 74 ? 2.15 15.32 -1.737 1 95.69 74 TYR A O 1
ATOM 627 N N . TYR A 1 75 ? -0.005 15.68 -2.555 1 97.38 75 TYR A N 1
ATOM 628 C CA . TYR A 1 75 ? -0.401 14.43 -1.909 1 97.38 75 TYR A CA 1
ATOM 629 C C . TYR A 1 75 ? -1.461 13.703 -2.73 1 97.38 75 TYR A C 1
ATOM 631 O O . TYR A 1 75 ? -2.152 14.32 -3.545 1 97.38 75 TYR A O 1
ATOM 639 N N . THR A 1 76 ? -1.485 12.453 -2.633 1 97.25 76 THR A N 1
ATOM 640 C CA . THR A 1 76 ? -2.541 11.586 -3.143 1 97.25 76 THR A CA 1
ATOM 641 C C . THR A 1 76 ? -3.041 10.641 -2.051 1 97.25 76 THR A C 1
ATOM 643 O O . THR A 1 76 ? -2.297 10.305 -1.127 1 97.25 76 THR A O 1
ATOM 646 N N . ARG A 1 77 ? -4.297 10.266 -2.139 1 98 77 ARG A N 1
ATOM 647 C CA . ARG A 1 77 ? -4.922 9.406 -1.14 1 98 77 ARG A CA 1
ATOM 648 C C . ARG A 1 77 ? -5.66 8.242 -1.802 1 98 77 ARG A C 1
ATOM 650 O O . ARG A 1 77 ? -6.215 8.398 -2.891 1 98 77 ARG A O 1
ATOM 657 N N . SER A 1 78 ? -5.641 7.184 -1.164 1 98.06 78 SER A N 1
ATOM 658 C CA . SER A 1 78 ? -6.426 6.016 -1.547 1 98.06 78 SER A CA 1
ATOM 659 C C . SER A 1 78 ? -7.223 5.473 -0.365 1 98.06 78 SER A C 1
ATOM 661 O O . SER A 1 78 ? -6.688 5.316 0.733 1 98.06 78 SER A O 1
ATOM 663 N N . PRO A 1 79 ? -8.578 5.219 -0.645 1 97.75 79 PRO A N 1
ATOM 664 C CA . PRO A 1 79 ? -9.359 4.641 0.452 1 97.75 79 PRO A CA 1
ATOM 665 C C . PRO A 1 79 ? -8.883 3.244 0.842 1 97.75 79 PRO A C 1
ATOM 667 O O . PRO A 1 79 ? -8.383 2.498 -0.005 1 97.75 79 PRO A O 1
ATOM 670 N N . VAL A 1 80 ? -9.008 2.957 2.092 1 97.88 80 VAL A N 1
ATOM 671 C CA . VAL A 1 80 ? -8.664 1.649 2.645 1 97.88 80 VAL A CA 1
ATOM 672 C C . VAL A 1 80 ? -9.836 1.111 3.461 1 97.88 80 VAL A C 1
ATOM 674 O O . VAL A 1 80 ? -10.305 1.77 4.391 1 97.88 80 VAL A O 1
ATOM 677 N N . THR A 1 81 ? -10.297 -0.058 3.121 1 95.12 81 THR A N 1
ATOM 678 C CA . THR A 1 81 ? -11.492 -0.574 3.779 1 95.12 81 THR A CA 1
ATOM 679 C C . THR A 1 81 ? -11.117 -1.478 4.949 1 95.12 81 THR A C 1
ATOM 681 O O . THR A 1 81 ? -11.938 -1.725 5.836 1 95.12 81 THR A O 1
ATOM 684 N N . ASN A 1 82 ? -9.953 -2.082 4.992 1 96.31 82 ASN A N 1
ATOM 685 C CA . ASN A 1 82 ? -9.445 -2.904 6.09 1 96.31 82 ASN A CA 1
ATOM 686 C C . ASN A 1 82 ? -8.07 -2.441 6.551 1 96.31 82 ASN A C 1
ATOM 688 O O . ASN A 1 82 ? -7.051 -3.014 6.152 1 96.31 82 ASN A O 1
ATOM 692 N N . PRO A 1 83 ? -8.086 -1.444 7.41 1 97.31 83 PRO A N 1
ATOM 693 C CA . PRO A 1 83 ? -6.805 -0.853 7.801 1 97.31 83 PRO A CA 1
ATOM 694 C C . PRO A 1 83 ? -5.902 -1.838 8.539 1 97.31 83 PRO A C 1
ATOM 696 O O . PRO A 1 83 ? -4.676 -1.746 8.445 1 97.31 83 PRO A O 1
ATOM 699 N N . ASP A 1 84 ? -6.461 -2.801 9.312 1 96.56 84 ASP A N 1
ATOM 700 C CA . ASP A 1 84 ? -5.645 -3.787 10.016 1 96.56 84 ASP A CA 1
ATOM 701 C C . ASP A 1 84 ? -4.887 -4.676 9.031 1 96.56 84 ASP A C 1
ATOM 703 O O . ASP A 1 84 ? -3.682 -4.887 9.172 1 96.56 84 ASP A O 1
ATOM 707 N N . ALA A 1 85 ? -5.613 -5.16 8.078 1 97.19 85 ALA A N 1
ATOM 708 C CA . ALA A 1 85 ? -4.988 -6.004 7.062 1 97.19 85 ALA A CA 1
ATOM 709 C C . ALA A 1 85 ? -3.945 -5.223 6.266 1 97.19 85 ALA A C 1
ATOM 711 O O . ALA A 1 85 ? -2.861 -5.734 5.98 1 97.19 85 ALA A O 1
ATOM 712 N N . MET A 1 86 ? -4.281 -3.99 5.926 1 98.38 86 MET A N 1
ATOM 713 C CA . MET A 1 86 ? -3.371 -3.141 5.164 1 98.38 86 MET A CA 1
ATOM 714 C C . MET A 1 86 ? -2.094 -2.871 5.953 1 98.38 86 MET A C 1
ATOM 716 O O . MET A 1 86 ? -0.991 -2.986 5.414 1 98.38 86 MET A O 1
ATOM 720 N N . HIS A 1 87 ? -2.256 -2.549 7.195 1 98.25 87 HIS A N 1
ATOM 721 C CA . HIS A 1 87 ? -1.082 -2.297 8.023 1 98.25 87 HIS A CA 1
ATOM 722 C C . HIS A 1 87 ? -0.221 -3.549 8.156 1 98.25 87 HIS A C 1
ATOM 724 O O . HIS A 1 87 ? 1.005 -3.479 8.039 1 98.25 87 HIS A O 1
ATOM 730 N N . ALA A 1 88 ? -0.82 -4.66 8.461 1 96.81 88 ALA A N 1
ATOM 731 C CA . ALA A 1 88 ? -0.065 -5.898 8.617 1 96.81 88 ALA A CA 1
ATOM 732 C C . ALA A 1 88 ? 0.766 -6.203 7.375 1 96.81 88 ALA A C 1
ATOM 734 O O . ALA A 1 88 ? 1.945 -6.547 7.48 1 96.81 88 ALA A O 1
ATOM 735 N N . LEU A 1 89 ? 0.168 -6.004 6.305 1 97.5 89 LEU A N 1
ATOM 736 C CA . LEU A 1 89 ? 0.794 -6.27 5.012 1 97.5 89 LEU A CA 1
ATOM 737 C C . LEU A 1 89 ? 1.938 -5.293 4.754 1 97.5 89 LEU A C 1
ATOM 739 O O . LEU A 1 89 ? 3.07 -5.711 4.504 1 97.5 89 LEU A O 1
ATOM 743 N N . LEU A 1 90 ? 1.686 -3.994 4.832 1 98.62 90 LEU A N 1
ATOM 744 C CA . LEU A 1 90 ? 2.674 -2.971 4.516 1 98.62 90 LEU A CA 1
ATOM 745 C C . LEU A 1 90 ? 3.809 -2.973 5.535 1 98.62 90 LEU A C 1
ATOM 747 O O . LEU A 1 90 ? 4.969 -2.748 5.18 1 98.62 90 LEU A O 1
ATOM 751 N N . ALA A 1 91 ? 3.449 -3.227 6.777 1 98 91 ALA A N 1
ATOM 752 C CA . ALA A 1 91 ? 4.477 -3.26 7.816 1 98 91 ALA A CA 1
ATOM 753 C C . ALA A 1 91 ? 5.445 -4.418 7.594 1 98 91 ALA A C 1
ATOM 755 O O . ALA A 1 91 ? 6.609 -4.344 7.984 1 98 91 ALA A O 1
ATOM 756 N N . THR A 1 92 ? 5.004 -5.52 6.996 1 97 92 THR A N 1
ATOM 757 C CA . THR A 1 92 ? 5.848 -6.668 6.691 1 97 92 THR A CA 1
ATOM 758 C C . THR A 1 92 ? 6.715 -6.395 5.465 1 97 92 THR A C 1
ATOM 760 O O . THR A 1 92 ? 7.898 -6.738 5.445 1 97 92 THR A O 1
ATOM 763 N N . ALA A 1 93 ? 6.137 -5.75 4.48 1 98.19 93 ALA A N 1
ATOM 764 C CA . ALA A 1 93 ? 6.828 -5.488 3.219 1 98.19 93 ALA A CA 1
ATOM 765 C C . ALA A 1 93 ? 7.812 -4.328 3.363 1 98.19 93 ALA A C 1
ATOM 767 O O . ALA A 1 93 ? 8.844 -4.297 2.689 1 98.19 93 ALA A O 1
ATOM 768 N N . LEU A 1 94 ? 7.395 -3.412 4.238 1 98.44 94 LEU A N 1
ATOM 769 C CA . LEU A 1 94 ? 8.156 -2.189 4.457 1 98.44 94 LEU A CA 1
ATOM 770 C C . LEU A 1 94 ? 8.586 -2.068 5.918 1 98.44 94 LEU A C 1
ATOM 772 O O . LEU A 1 94 ? 8.227 -2.91 6.742 1 98.44 94 LEU A O 1
ATOM 776 N N . THR A 1 95 ? 9.406 -1.062 6.227 1 96.75 95 THR A N 1
ATOM 777 C CA . THR A 1 95 ? 9.734 -0.736 7.609 1 96.75 95 THR A CA 1
ATOM 778 C C . THR A 1 95 ? 8.789 0.326 8.156 1 96.75 95 THR A C 1
ATOM 780 O O . THR A 1 95 ? 8.555 1.35 7.508 1 96.75 95 THR A O 1
ATOM 783 N N . THR A 1 96 ? 8.133 -0.035 9.258 1 97.81 96 THR A N 1
ATOM 784 C CA . THR A 1 96 ? 7.359 0.988 9.953 1 97.81 96 THR A CA 1
ATOM 785 C C . THR A 1 96 ? 8.281 1.97 10.672 1 97.81 96 THR A C 1
ATOM 787 O O . THR A 1 96 ? 8.938 1.608 11.648 1 97.81 96 THR A O 1
ATOM 790 N N . ARG A 1 97 ? 8.352 3.127 10.203 1 97.12 97 ARG A N 1
ATOM 791 C CA . ARG A 1 97 ? 9.242 4.164 10.727 1 97.12 97 ARG A CA 1
ATOM 792 C C . ARG A 1 97 ? 8.766 4.648 12.094 1 97.12 97 ARG A C 1
ATOM 794 O O . ARG A 1 97 ? 9.57 5 12.945 1 97.12 97 ARG A O 1
ATOM 801 N N . GLY A 1 98 ? 7.414 4.766 12.203 1 97.44 98 GLY A N 1
ATOM 802 C CA . GLY A 1 98 ? 6.816 5.234 13.438 1 97.44 98 GLY A CA 1
ATOM 803 C C . GLY A 1 98 ? 5.301 5.324 13.375 1 97.44 98 GLY A C 1
ATOM 804 O O . GLY A 1 98 ? 4.715 5.195 12.297 1 97.44 98 GLY A O 1
ATOM 805 N N . ILE A 1 99 ? 4.734 5.469 14.547 1 97.94 99 ILE A N 1
ATOM 806 C CA . ILE A 1 99 ? 3.289 5.594 14.695 1 97.94 99 ILE A CA 1
ATOM 807 C C . ILE A 1 99 ? 2.959 6.875 15.453 1 97.94 99 ILE A C 1
ATOM 809 O O . ILE A 1 99 ? 3.533 7.145 16.516 1 97.94 99 ILE A O 1
ATOM 813 N N . VAL A 1 100 ? 2.133 7.711 14.898 1 98.5 100 VAL A N 1
ATOM 814 C CA . VAL A 1 100 ? 1.695 8.953 15.531 1 98.5 100 VAL A CA 1
ATOM 815 C C . VAL A 1 100 ? 0.215 8.852 15.898 1 98.5 100 VAL A C 1
ATOM 817 O O . VAL A 1 100 ? -0.631 8.633 15.023 1 98.5 100 VAL A O 1
ATOM 820 N N . THR A 1 101 ? -0.08 8.914 17.125 1 98.12 101 THR A N 1
ATOM 821 C CA . THR A 1 101 ? -1.449 8.977 17.625 1 98.12 101 THR A CA 1
ATOM 822 C C . THR A 1 101 ? -1.758 10.359 18.188 1 98.12 101 THR A C 1
ATOM 824 O O . THR A 1 101 ? -0.934 10.953 18.891 1 98.12 101 THR A O 1
ATOM 827 N N . LYS A 1 102 ? -2.922 10.852 17.797 1 98.31 102 LYS A N 1
ATOM 828 C CA . LYS A 1 102 ? -3.236 12.203 18.25 1 98.31 102 LYS A CA 1
ATOM 829 C C . LYS A 1 102 ? -4.742 12.445 18.25 1 98.31 102 LYS A C 1
ATOM 831 O O . LYS A 1 102 ? -5.492 11.719 17.594 1 98.31 102 LYS A O 1
ATOM 836 N N . GLU A 1 103 ? -5.121 13.383 19.047 1 97.69 103 GLU A N 1
ATOM 837 C CA . GLU A 1 103 ? -6.418 14.047 18.922 1 97.69 103 GLU A CA 1
ATOM 838 C C . GLU A 1 103 ? -6.32 15.297 18.062 1 97.69 103 GLU A C 1
ATOM 840 O O . GLU A 1 103 ? -5.445 16.141 18.281 1 97.69 103 GLU A O 1
ATOM 845 N N . ARG A 1 104 ? -7.207 15.375 17.078 1 98.12 104 ARG A N 1
ATOM 846 C CA . ARG A 1 104 ? -7.188 16.531 16.188 1 98.12 104 ARG A CA 1
ATOM 847 C C . ARG A 1 104 ? -8.531 17.25 16.188 1 98.12 104 ARG A C 1
ATOM 849 O O . ARG A 1 104 ? -9.578 16.625 16 1 98.12 104 ARG A O 1
ATOM 856 N N . HIS A 1 105 ? -8.453 18.562 16.469 1 97.94 105 HIS A N 1
ATOM 857 C CA . HIS A 1 105 ? -9.555 19.484 16.234 1 97.94 105 HIS A CA 1
ATOM 858 C C . HIS A 1 105 ? -9.391 20.203 14.898 1 97.94 105 HIS A C 1
ATOM 860 O O . HIS A 1 105 ? -8.344 20.797 14.633 1 97.94 105 HIS A O 1
ATOM 866 N N . VAL A 1 106 ? -10.438 20.125 14.078 1 98.06 106 VAL A N 1
ATOM 867 C CA . VAL A 1 106 ? -10.344 20.75 12.758 1 98.06 106 VAL A CA 1
ATOM 868 C C . VAL A 1 106 ? -11.32 21.906 12.656 1 98.06 106 VAL A C 1
ATOM 870 O O . VAL A 1 106 ? -12.516 21.75 12.93 1 98.06 106 VAL A O 1
ATOM 873 N N . TYR A 1 107 ? -10.82 23.047 12.297 1 98.38 107 TYR A N 1
ATOM 874 C CA . TYR A 1 107 ? -11.609 24.234 11.977 1 98.38 107 TYR A CA 1
ATOM 875 C C . TYR A 1 107 ? -11.398 24.656 10.523 1 98.38 107 TYR A C 1
ATOM 877 O O . TYR A 1 107 ? -10.258 24.703 10.047 1 98.38 107 TYR A O 1
ATOM 885 N N . LEU A 1 108 ? -12.508 24.938 9.836 1 97.81 108 LEU A N 1
ATOM 886 C CA . LEU A 1 108 ? -12.414 25.391 8.453 1 97.81 108 LEU A CA 1
ATOM 887 C C . LEU A 1 108 ? -12.625 26.891 8.352 1 97.81 108 LEU A C 1
ATOM 889 O O . LEU A 1 108 ? -13.664 27.406 8.789 1 97.81 108 LEU A O 1
ATOM 893 N N . ALA A 1 109 ? -11.641 27.562 7.859 1 96.56 109 ALA A N 1
ATOM 894 C CA . ALA A 1 109 ? -11.719 28.984 7.539 1 96.56 109 ALA A CA 1
ATOM 895 C C . ALA A 1 109 ? -11.531 29.219 6.043 1 96.56 109 ALA A C 1
ATOM 897 O O . ALA A 1 109 ? -10.43 29.547 5.59 1 96.56 109 ALA A O 1
ATOM 898 N N . GLY A 1 110 ? -12.641 29.203 5.293 1 94.06 110 GLY A N 1
ATOM 899 C CA . GLY A 1 110 ? -12.523 29.203 3.846 1 94.06 110 GLY A CA 1
ATOM 900 C C . GLY A 1 110 ? -11.789 27.984 3.314 1 94.06 110 GLY A C 1
ATOM 901 O O . GLY A 1 110 ? -12.18 26.844 3.602 1 94.06 110 GLY A O 1
ATOM 902 N N . ARG A 1 111 ? -10.688 28.203 2.543 1 95.75 111 ARG A N 1
ATOM 903 C CA . ARG A 1 111 ? -9.922 27.094 1.982 1 95.75 111 ARG A CA 1
ATOM 904 C C . ARG A 1 111 ? -8.836 26.625 2.949 1 95.75 111 ARG A C 1
ATOM 906 O O . ARG A 1 111 ? -8.102 25.688 2.662 1 95.75 111 ARG A O 1
ATOM 913 N N . THR A 1 112 ? -8.711 27.312 4.07 1 97.75 112 THR A N 1
ATOM 914 C CA . THR A 1 112 ? -7.676 26.984 5.043 1 97.75 112 THR A CA 1
ATOM 915 C C . THR A 1 112 ? -8.227 26.047 6.113 1 97.75 112 THR A C 1
ATOM 917 O O . THR A 1 112 ? -9.258 26.328 6.727 1 97.75 112 THR A O 1
ATOM 920 N N . ARG A 1 113 ? -7.574 24.938 6.293 1 98.19 113 ARG A N 1
ATOM 921 C CA . ARG A 1 113 ? -7.848 24.047 7.406 1 98.19 113 ARG A CA 1
ATOM 922 C C . ARG A 1 113 ? -6.938 24.344 8.594 1 98.19 113 ARG A C 1
ATOM 924 O O . ARG A 1 113 ? -5.715 24.375 8.445 1 98.19 113 ARG A O 1
ATOM 931 N N . ILE A 1 114 ? -7.531 24.578 9.695 1 98.5 114 ILE A N 1
ATOM 932 C CA . ILE A 1 114 ? -6.801 24.797 10.938 1 98.5 114 ILE A CA 1
ATOM 933 C C . ILE A 1 114 ? -6.879 23.547 11.812 1 98.5 114 ILE A C 1
ATOM 935 O O . ILE A 1 114 ? -7.961 23.172 12.273 1 98.5 114 ILE A O 1
ATOM 939 N N . HIS A 1 115 ? -5.773 22.938 12.039 1 98.56 115 HIS A N 1
ATOM 940 C CA . HIS A 1 115 ? -5.684 21.75 12.867 1 98.56 115 HIS A CA 1
ATOM 941 C C . HIS A 1 115 ? -5.066 22.062 14.227 1 98.56 115 HIS A C 1
ATOM 943 O O . HIS A 1 115 ? -3.951 22.578 14.297 1 98.56 115 HIS A O 1
ATOM 949 N N . LEU A 1 116 ? -5.723 21.797 15.258 1 98.62 116 LEU A N 1
ATOM 950 C CA . LEU A 1 116 ? -5.152 21.75 16.594 1 98.62 116 LEU A CA 1
ATOM 951 C C . LEU A 1 116 ? -4.977 20.312 17.062 1 98.62 116 LEU A C 1
ATOM 953 O O . LEU A 1 116 ? -5.957 19.578 17.203 1 98.62 116 LEU A O 1
ATOM 957 N N . ASP A 1 117 ? -3.762 19.969 17.328 1 98.56 117 ASP A N 1
ATOM 958 C CA . ASP A 1 117 ? -3.408 18.562 17.562 1 98.56 117 ASP A CA 1
ATOM 959 C C . ASP A 1 117 ? -2.844 18.375 18.969 1 98.56 117 ASP A C 1
ATOM 961 O O . ASP A 1 117 ? -1.939 19.109 19.391 1 98.56 117 ASP A O 1
ATOM 965 N N . ARG A 1 118 ? -3.361 17.5 19.766 1 98.31 118 ARG A N 1
ATOM 966 C CA . ARG A 1 118 ? -2.705 16.922 20.938 1 98.31 118 ARG A CA 1
ATOM 967 C C . ARG A 1 118 ? -2.07 15.578 20.594 1 98.31 118 ARG A C 1
ATOM 969 O O . ARG A 1 118 ? -2.771 14.578 20.438 1 98.31 118 ARG A O 1
ATOM 976 N N . VAL A 1 119 ? -0.772 15.555 20.484 1 98.31 119 VAL A N 1
ATOM 977 C CA . VAL A 1 119 ? -0.051 14.383 20.016 1 98.31 119 VAL A CA 1
ATOM 978 C C . VAL A 1 119 ? 0.453 13.57 21.203 1 98.31 119 VAL A C 1
ATOM 980 O O . VAL A 1 119 ? 1.146 14.102 22.078 1 98.31 119 VAL A O 1
ATOM 983 N N . ASP A 1 120 ? 0.074 12.297 21.25 1 97.88 120 ASP A N 1
ATOM 984 C CA . ASP A 1 120 ? 0.503 11.414 22.328 1 97.88 120 ASP A CA 1
ATOM 985 C C . ASP A 1 120 ? 2.025 11.375 22.422 1 97.88 120 ASP A C 1
ATOM 987 O O . ASP A 1 120 ? 2.707 11.031 21.453 1 97.88 120 ASP A O 1
ATOM 991 N N . GLY A 1 121 ? 2.541 11.75 23.641 1 96.31 121 GLY A N 1
ATOM 992 C CA . GLY A 1 121 ? 3.965 11.641 23.906 1 96.31 121 GLY A CA 1
ATOM 993 C C . GLY A 1 121 ? 4.77 12.812 23.375 1 96.31 121 GLY A C 1
ATOM 994 O O . GLY A 1 121 ? 5.996 12.828 23.469 1 96.31 121 GLY A O 1
ATOM 995 N N . LEU A 1 122 ? 4.168 13.852 22.812 1 96.38 122 LEU A N 1
ATOM 996 C CA . LEU A 1 122 ? 4.922 14.938 22.188 1 96.38 122 LEU A CA 1
ATOM 997 C C . LEU A 1 122 ? 4.426 16.297 22.688 1 96.38 122 LEU A C 1
ATOM 999 O O . LEU A 1 122 ? 5.223 17.188 22.953 1 96.38 122 LEU A O 1
ATOM 1003 N N . GLY A 1 123 ? 3.025 16.469 22.75 1 96.94 123 GLY A N 1
ATOM 1004 C CA . GLY A 1 123 ? 2.467 17.734 23.219 1 96.94 123 GLY A CA 1
ATOM 1005 C C . GLY A 1 123 ? 1.474 18.328 22.234 1 96.94 123 GLY A C 1
ATOM 1006 O O . GLY A 1 123 ? 0.808 17.609 21.5 1 96.94 123 GLY A O 1
ATOM 1007 N N . ASP A 1 124 ? 1.309 19.656 22.328 1 98.38 124 ASP A N 1
ATOM 1008 C CA . ASP A 1 124 ? 0.25 20.344 21.594 1 98.38 124 ASP A CA 1
ATOM 1009 C C . ASP A 1 124 ? 0.823 21.141 20.422 1 98.38 124 ASP A C 1
ATOM 1011 O O . ASP A 1 124 ? 1.853 21.797 20.562 1 98.38 124 ASP A O 1
ATOM 1015 N N . PHE A 1 125 ? 0.131 21.062 19.328 1 98.44 125 PHE A N 1
ATOM 1016 C CA . PHE A 1 125 ? 0.595 21.734 18.125 1 98.44 125 PHE A CA 1
ATOM 1017 C C . PHE A 1 125 ? -0.571 22.359 17.375 1 98.44 125 PHE A C 1
ATOM 1019 O O . PHE A 1 125 ? -1.73 22.016 17.609 1 98.44 125 PHE A O 1
ATOM 1026 N N . ILE A 1 126 ? -0.262 23.281 16.516 1 98.19 126 ILE A N 1
ATOM 1027 C CA . ILE A 1 126 ? -1.2 23.828 15.547 1 98.19 126 ILE A CA 1
ATOM 1028 C C . ILE A 1 126 ? -0.608 23.734 14.148 1 98.19 126 ILE A C 1
ATOM 1030 O O . ILE A 1 126 ? 0.586 23.969 13.953 1 98.19 126 ILE A O 1
ATOM 1034 N N . GLU A 1 127 ? -1.427 23.281 13.195 1 97.94 127 GLU A N 1
ATOM 1035 C CA . GLU A 1 127 ? -1.046 23.203 11.789 1 97.94 127 GLU A CA 1
ATOM 1036 C C . GLU A 1 127 ? -2.088 23.859 10.891 1 97.94 127 GLU A C 1
ATOM 1038 O O . GLU A 1 127 ? -3.291 23.734 11.133 1 97.94 127 GLU A O 1
ATOM 1043 N N . LEU A 1 128 ? -1.612 24.594 9.898 1 97.88 128 LEU A N 1
ATOM 1044 C CA . LEU A 1 128 ? -2.486 25.109 8.859 1 97.88 128 LEU A CA 1
ATOM 1045 C C . LEU A 1 128 ? -2.252 24.391 7.535 1 97.88 128 LEU A C 1
ATOM 1047 O O . LEU A 1 128 ? -1.109 24.094 7.176 1 97.88 128 LEU A O 1
ATOM 1051 N N . GLU A 1 129 ? -3.283 24.094 6.828 1 98.12 129 GLU A N 1
ATOM 1052 C CA . GLU A 1 129 ? -3.24 23.625 5.445 1 98.12 129 GLU A CA 1
ATOM 1053 C C . GLU A 1 129 ? -4.074 24.516 4.531 1 98.12 129 GLU A C 1
ATOM 1055 O O . GLU A 1 129 ? -5.305 24.5 4.594 1 98.12 129 GLU A O 1
ATOM 1060 N N . VAL A 1 130 ? -3.416 25.281 3.742 1 98.31 130 VAL A N 1
ATOM 1061 C CA . VAL A 1 130 ? -4.102 26.078 2.73 1 98.31 130 VAL A CA 1
ATOM 1062 C C . VAL A 1 130 ? -4.234 25.281 1.44 1 98.31 130 VAL A C 1
ATOM 1064 O O . VAL A 1 130 ? -3.258 25.109 0.704 1 98.31 130 VAL A O 1
ATOM 1067 N N . VAL A 1 131 ? -5.438 24.844 1.142 1 98.06 131 VAL A N 1
ATOM 1068 C CA . VAL A 1 131 ? -5.66 24.016 -0.049 1 98.06 131 VAL A CA 1
ATOM 1069 C C . VAL A 1 131 ? -5.562 24.891 -1.298 1 98.06 131 VAL A C 1
ATOM 1071 O O . VAL A 1 131 ? -6.207 25.938 -1.384 1 98.06 131 VAL A O 1
ATOM 1074 N N . LEU A 1 132 ? -4.695 24.438 -2.197 1 97.81 132 LEU A N 1
ATOM 1075 C CA . LEU A 1 132 ? -4.488 25.203 -3.426 1 97.81 132 LEU A CA 1
ATOM 1076 C C . LEU A 1 132 ? -5.285 24.594 -4.578 1 97.81 132 LEU A C 1
ATOM 1078 O O . LEU A 1 132 ? -5.211 23.391 -4.828 1 97.81 132 LEU A O 1
ATOM 1082 N N . GLY A 1 133 ? -6.098 25.406 -5.238 1 95.44 133 GLY A N 1
ATOM 1083 C CA . GLY A 1 133 ? -6.734 25 -6.48 1 95.44 133 GLY A CA 1
ATOM 1084 C C . GLY A 1 133 ? -5.773 24.938 -7.652 1 95.44 133 GLY A C 1
ATOM 1085 O O . GLY A 1 133 ? -4.602 25.297 -7.523 1 95.44 133 GLY A O 1
ATOM 1086 N N . PRO A 1 134 ? -6.324 24.531 -8.758 1 93.44 134 PRO A N 1
ATOM 1087 C CA . PRO A 1 134 ? -5.469 24.375 -9.93 1 93.44 134 PRO A CA 1
ATOM 1088 C C . PRO A 1 134 ? -4.797 25.688 -10.352 1 93.44 134 PRO A C 1
ATOM 1090 O O . PRO A 1 134 ? -3.662 25.672 -10.836 1 93.44 134 PRO A O 1
ATOM 1093 N N . ASP A 1 135 ? -5.461 26.812 -10.086 1 94.06 135 ASP A N 1
ATOM 1094 C CA . ASP A 1 135 ? -4.957 28.078 -10.602 1 94.06 135 ASP A CA 1
ATOM 1095 C C . ASP A 1 135 ? -4.254 28.875 -9.5 1 94.06 135 ASP A C 1
ATOM 1097 O O . ASP A 1 135 ? -3.777 29.984 -9.742 1 94.06 135 ASP A O 1
ATOM 1101 N N . ASP A 1 136 ? -4.199 28.312 -8.359 1 95.69 136 ASP A N 1
ATOM 1102 C CA . ASP A 1 136 ? -3.582 29.016 -7.242 1 95.69 136 ASP A CA 1
ATOM 1103 C C . ASP A 1 136 ? -2.061 28.891 -7.285 1 95.69 136 ASP A C 1
ATOM 1105 O O . ASP A 1 136 ? -1.526 27.859 -7.668 1 95.69 136 ASP A O 1
ATOM 1109 N N . ASP A 1 137 ? -1.399 29.906 -6.902 1 95.75 137 ASP A N 1
ATOM 1110 C CA . ASP A 1 137 ? 0.053 29.812 -6.793 1 95.75 137 ASP A CA 1
ATOM 1111 C C . ASP A 1 137 ? 0.48 29.609 -5.34 1 95.75 137 ASP A C 1
ATOM 1113 O O . ASP A 1 137 ? -0.278 29.922 -4.418 1 95.75 137 ASP A O 1
ATOM 1117 N N . GLU A 1 138 ? 1.649 29.141 -5.176 1 95.88 138 GLU A N 1
ATOM 1118 C CA . GLU A 1 138 ? 2.17 28.812 -3.852 1 95.88 138 GLU A CA 1
ATOM 1119 C C . GLU A 1 138 ? 2.391 30.062 -3.016 1 95.88 138 GLU A C 1
ATOM 1121 O O . GLU A 1 138 ? 2.162 30.062 -1.804 1 95.88 138 GLU A O 1
ATOM 1126 N N . ALA A 1 139 ? 2.82 31.125 -3.646 1 96.81 139 ALA A N 1
ATOM 1127 C CA . ALA A 1 139 ? 3.1 32.375 -2.928 1 96.81 139 ALA A CA 1
ATOM 1128 C C . ALA A 1 139 ? 1.845 32.906 -2.242 1 96.81 139 ALA A C 1
ATOM 1130 O O . ALA A 1 139 ? 1.903 33.344 -1.1 1 96.81 139 ALA A O 1
ATOM 1131 N N . GLY A 1 140 ? 0.771 32.906 -2.965 1 96.94 140 GLY A N 1
ATOM 1132 C CA . GLY A 1 140 ? -0.497 33.312 -2.379 1 96.94 140 GLY A CA 1
ATOM 1133 C C . GLY A 1 140 ? -0.913 32.438 -1.205 1 96.94 140 GLY A C 1
ATOM 1134 O O . GLY A 1 140 ? -1.422 32.969 -0.203 1 96.94 140 GLY A O 1
ATOM 1135 N N . GLY A 1 141 ? -0.787 31.141 -1.332 1 97.56 141 GLY A N 1
ATOM 1136 C CA . GLY A 1 141 ? -1.073 30.234 -0.236 1 97.56 141 GLY A CA 1
ATOM 1137 C C . GLY A 1 141 ? -0.205 30.484 0.984 1 97.56 141 GLY A C 1
ATOM 1138 O O . GLY A 1 141 ? -0.687 30.422 2.117 1 97.56 141 GLY A O 1
ATOM 1139 N N . GLU A 1 142 ? 1.075 30.734 0.705 1 96.94 142 GLU A N 1
ATOM 1140 C CA . GLU A 1 142 ? 1.989 31.016 1.807 1 96.94 142 GLU A CA 1
ATOM 1141 C C . GLU A 1 142 ? 1.587 32.281 2.543 1 96.94 142 GLU A C 1
ATOM 1143 O O . GLU A 1 142 ? 1.602 32.344 3.775 1 96.94 142 GLU A O 1
ATOM 1148 N N . ALA A 1 143 ? 1.26 33.281 1.837 1 96.88 143 ALA A N 1
ATOM 1149 C CA . ALA A 1 143 ? 0.812 34.562 2.432 1 96.88 143 ALA A CA 1
ATOM 1150 C C . ALA A 1 143 ? -0.429 34.344 3.293 1 96.88 143 ALA A C 1
ATOM 1152 O O . ALA A 1 143 ? -0.534 34.906 4.391 1 96.88 143 ALA A O 1
ATOM 1153 N N . GLU A 1 144 ? -1.328 33.594 2.77 1 97.31 144 GLU A N 1
ATOM 1154 C CA . GLU A 1 144 ? -2.541 33.312 3.521 1 97.31 144 GLU A CA 1
ATOM 1155 C C . GLU A 1 144 ? -2.217 32.562 4.812 1 97.31 144 GLU A C 1
ATOM 1157 O O . GLU A 1 144 ? -2.797 32.844 5.863 1 97.31 144 GLU A O 1
ATOM 1162 N N . ALA A 1 145 ? -1.341 31.594 4.754 1 96.62 145 ALA A N 1
ATOM 1163 C CA . ALA A 1 145 ? -0.927 30.844 5.945 1 96.62 145 ALA A CA 1
ATOM 1164 C C . ALA A 1 145 ? -0.361 31.797 7.004 1 96.62 145 ALA A C 1
ATOM 1166 O O . ALA A 1 145 ? -0.728 31.703 8.18 1 96.62 145 ALA A O 1
ATOM 1167 N N . HIS A 1 146 ? 0.472 32.688 6.598 1 95.25 146 HIS A N 1
ATOM 1168 C CA . HIS A 1 146 ? 1.053 33.656 7.527 1 95.25 146 HIS A CA 1
ATOM 1169 C C . HIS A 1 146 ? -0.018 34.562 8.125 1 95.25 146 HIS A C 1
ATOM 1171 O O . HIS A 1 146 ? 0.013 34.844 9.32 1 95.25 146 HIS A O 1
ATOM 1177 N N . ASP A 1 147 ? -0.874 34.969 7.293 1 96.06 147 ASP A N 1
ATOM 1178 C CA . ASP A 1 147 ? -1.953 35.812 7.75 1 96.06 147 ASP A CA 1
ATOM 1179 C C . ASP A 1 147 ? -2.799 35.125 8.82 1 96.06 147 ASP A C 1
ATOM 1181 O O . ASP A 1 147 ? -3.115 35.75 9.852 1 96.06 147 ASP A O 1
ATOM 1185 N N . VAL A 1 148 ? -3.191 33.938 8.531 1 96.5 148 VAL A N 1
ATOM 1186 C CA . VAL A 1 148 ? -4.016 33.188 9.477 1 96.5 148 VAL A CA 1
ATOM 1187 C C . VAL A 1 148 ? -3.24 32.969 10.766 1 96.5 148 VAL A C 1
ATOM 1189 O O . VAL A 1 148 ? -3.787 33.125 11.867 1 96.5 148 VAL A O 1
ATOM 1192 N N . PHE A 1 149 ? -1.951 32.625 10.688 1 95.56 149 PHE A N 1
ATOM 1193 C CA . PHE A 1 149 ? -1.135 32.438 11.883 1 95.56 149 PHE A CA 1
ATOM 1194 C C . PHE A 1 149 ? -1.078 33.719 12.703 1 95.56 149 PHE A C 1
ATOM 1196 O O . PHE A 1 149 ? -1.144 33.688 13.938 1 95.56 149 PHE A O 1
ATOM 1203 N N . ALA A 1 150 ? -0.967 34.812 12 1 94.12 150 ALA A N 1
ATOM 1204 C CA . ALA A 1 150 ? -0.943 36.094 12.695 1 94.12 150 ALA A CA 1
ATOM 1205 C C . ALA A 1 150 ? -2.256 36.344 13.43 1 94.12 150 ALA A C 1
ATOM 1207 O O . ALA A 1 150 ? -2.252 36.781 14.586 1 94.12 150 ALA A O 1
ATOM 1208 N N . LYS A 1 151 ? -3.326 36.031 12.805 1 96.12 151 LYS A N 1
ATOM 1209 C CA . LYS A 1 151 ? -4.645 36.219 13.414 1 96.12 151 LYS A CA 1
ATOM 1210 C C . LYS A 1 151 ? -4.809 35.312 14.633 1 96.12 151 LYS A C 1
ATOM 1212 O O . LYS A 1 151 ? -5.492 35.688 15.586 1 96.12 151 LYS A O 1
ATOM 1217 N N . LEU A 1 152 ? -4.18 34.219 14.602 1 97.06 152 LEU A N 1
ATOM 1218 C CA . LEU A 1 152 ? -4.289 33.25 15.688 1 97.06 152 LEU A CA 1
ATOM 1219 C C . LEU A 1 152 ? -3.311 33.562 16.812 1 97.06 152 LEU A C 1
ATOM 1221 O O . LEU A 1 152 ? -3.416 33 17.906 1 97.06 152 LEU A O 1
ATOM 1225 N N . GLY A 1 153 ? -2.363 34.406 16.531 1 95 153 GLY A N 1
ATOM 1226 C CA . GLY A 1 153 ? -1.4 34.844 17.531 1 95 153 GLY A CA 1
ATOM 1227 C C . GLY A 1 153 ? -0.269 33.844 17.719 1 95 153 GLY A C 1
ATOM 1228 O O . GLY A 1 153 ? 0.263 33.688 18.828 1 95 153 GLY A O 1
ATOM 1229 N N . VAL A 1 154 ? 0.039 33.094 16.688 1 95.12 154 VAL A N 1
ATOM 1230 C CA . VAL A 1 154 ? 1.133 32.125 16.766 1 95.12 154 VAL A CA 1
ATOM 1231 C C . VAL A 1 154 ? 2.463 32.844 16.531 1 95.12 154 VAL A C 1
ATOM 1233 O O . VAL A 1 154 ? 2.615 33.562 15.539 1 95.12 154 VAL A O 1
ATOM 1236 N N . ALA A 1 155 ? 3.391 32.656 17.391 1 91.81 155 ALA A N 1
ATOM 1237 C CA . ALA A 1 155 ? 4.695 33.312 17.297 1 91.81 155 ALA A CA 1
ATOM 1238 C C . ALA A 1 155 ? 5.594 32.594 16.297 1 91.81 155 ALA A C 1
ATOM 1240 O O . ALA A 1 155 ? 5.539 31.359 16.188 1 91.81 155 ALA A O 1
ATOM 1241 N N . HIS A 1 156 ? 6.469 33.344 15.688 1 90 156 HIS A N 1
ATOM 1242 C CA . HIS A 1 156 ? 7.414 32.781 14.727 1 90 156 HIS A CA 1
ATOM 1243 C C . HIS A 1 156 ? 8.359 31.781 15.391 1 90 156 HIS A C 1
ATOM 1245 O O . HIS A 1 156 ? 8.758 30.797 14.773 1 90 156 HIS A O 1
ATOM 1251 N N . ASP A 1 157 ? 8.703 32.031 16.594 1 91.88 157 ASP A N 1
ATOM 1252 C CA . ASP A 1 157 ? 9.656 31.203 17.312 1 91.88 157 ASP A CA 1
ATOM 1253 C C . ASP A 1 157 ? 9.039 29.844 17.656 1 91.88 157 ASP A C 1
ATOM 1255 O O . ASP A 1 157 ? 9.758 28.906 18.047 1 91.88 157 ASP A O 1
ATOM 1259 N N . ASP A 1 158 ? 7.773 29.719 17.5 1 93.94 158 ASP A N 1
ATOM 1260 C CA . ASP A 1 158 ? 7.098 28.469 17.844 1 93.94 158 ASP A CA 1
ATOM 1261 C C . ASP A 1 158 ? 7.012 27.547 16.625 1 93.94 158 ASP A C 1
ATOM 1263 O O . ASP A 1 158 ? 6.539 26.422 16.719 1 93.94 158 ASP A O 1
ATOM 1267 N N . LEU A 1 159 ? 7.477 28 15.469 1 94.19 159 LEU A N 1
ATOM 1268 C CA . LEU A 1 159 ? 7.379 27.219 14.227 1 94.19 159 LEU A CA 1
ATOM 1269 C C . LEU A 1 159 ? 8.18 25.938 14.328 1 94.19 159 LEU A C 1
ATOM 1271 O O . LEU A 1 159 ? 9.266 25.906 14.906 1 94.19 159 LEU A O 1
ATOM 1275 N N . VAL A 1 160 ? 7.613 24.891 13.82 1 93.38 160 VAL A N 1
ATOM 1276 C CA . VAL A 1 160 ? 8.227 23.562 13.82 1 93.38 160 VAL A CA 1
ATOM 1277 C C . VAL A 1 160 ? 8.367 23.062 12.391 1 93.38 160 VAL A C 1
ATOM 1279 O O . VAL A 1 160 ? 7.379 22.969 11.656 1 93.38 160 VAL A O 1
ATOM 1282 N N . ALA A 1 161 ? 9.508 22.641 11.914 1 89.81 161 ALA A N 1
ATOM 1283 C CA . ALA A 1 161 ? 9.797 22.203 10.555 1 89.81 161 ALA A CA 1
ATOM 1284 C C . ALA A 1 161 ? 9.562 20.703 10.398 1 89.81 161 ALA A C 1
ATOM 1286 O O . ALA A 1 161 ? 9.016 20.25 9.391 1 89.81 161 ALA A O 1
ATOM 1287 N N . LEU A 1 162 ? 9.891 19.922 11.477 1 91.5 162 LEU A N 1
ATOM 1288 C CA . LEU A 1 162 ? 9.938 18.469 11.391 1 91.5 162 LEU A CA 1
ATOM 1289 C C . LEU A 1 162 ? 8.539 17.875 11.555 1 91.5 162 LEU A C 1
ATOM 1291 O O . LEU A 1 162 ? 7.688 18.453 12.227 1 91.5 162 LEU A O 1
ATOM 1295 N N . ALA A 1 163 ? 8.359 16.75 10.945 1 94.75 163 ALA A N 1
ATOM 1296 C CA . ALA A 1 163 ? 7.125 15.992 11.117 1 94.75 163 ALA A CA 1
ATOM 1297 C C . ALA A 1 163 ? 7.039 15.391 12.523 1 94.75 163 ALA A C 1
ATOM 1299 O O . ALA A 1 163 ? 8.062 15.203 13.188 1 94.75 163 ALA A O 1
ATOM 1300 N N . TYR A 1 164 ? 5.789 15.141 12.969 1 96.81 164 TYR A N 1
ATOM 1301 C CA . TYR A 1 164 ? 5.586 14.562 14.297 1 96.81 164 TYR A CA 1
ATOM 1302 C C . TYR A 1 164 ? 6.391 13.281 14.469 1 96.81 164 TYR A C 1
ATOM 1304 O O . TYR A 1 164 ? 6.969 13.039 15.523 1 96.81 164 TYR A O 1
ATOM 1312 N N . VAL A 1 165 ? 6.391 12.43 13.438 1 96.88 165 VAL A N 1
ATOM 1313 C CA . VAL A 1 165 ? 7.059 11.133 13.516 1 96.88 165 VAL A CA 1
ATOM 1314 C C . VAL A 1 165 ? 8.562 11.344 13.719 1 96.88 165 VAL A C 1
ATOM 1316 O O . VAL A 1 165 ? 9.203 10.586 14.453 1 96.88 165 VAL A O 1
ATOM 1319 N N . ASP A 1 166 ? 9.086 12.344 13.102 1 95.38 166 ASP A N 1
ATOM 1320 C CA . ASP A 1 166 ? 10.5 12.656 13.281 1 95.38 166 ASP A CA 1
ATOM 1321 C C . ASP A 1 166 ? 10.766 13.172 14.688 1 95.38 166 ASP A C 1
ATOM 1323 O O . ASP A 1 166 ? 11.781 12.828 15.305 1 95.38 166 ASP A O 1
ATOM 1327 N N . LEU A 1 167 ? 9.898 14.008 15.172 1 95.19 167 LEU A N 1
ATOM 1328 C CA . LEU A 1 167 ? 10.039 14.555 16.516 1 95.19 167 LEU A CA 1
ATOM 1329 C C . LEU A 1 167 ? 9.961 13.453 17.562 1 95.19 167 LEU A C 1
ATOM 1331 O O . LEU A 1 167 ? 10.742 13.445 18.516 1 95.19 167 LEU A O 1
ATOM 1335 N N . LEU A 1 168 ? 9.023 12.539 17.375 1 96 168 LEU A N 1
ATOM 1336 C CA . LEU A 1 168 ? 8.867 11.414 18.297 1 96 168 LEU A CA 1
ATOM 1337 C C . LEU A 1 168 ? 10.109 10.531 18.297 1 96 168 LEU A C 1
ATOM 1339 O O . LEU A 1 168 ? 10.578 10.117 19.359 1 96 168 LEU A O 1
ATOM 1343 N N . ASN A 1 169 ? 10.602 10.242 17.094 1 94.5 169 ASN A N 1
ATOM 1344 C CA . ASN A 1 169 ? 11.797 9.414 16.969 1 94.5 169 ASN A CA 1
ATOM 1345 C C . ASN A 1 169 ? 13.008 10.078 17.609 1 94.5 169 ASN A C 1
ATOM 1347 O O . ASN A 1 169 ? 13.859 9.398 18.203 1 94.5 169 ASN A O 1
ATOM 1351 N N . ALA A 1 170 ? 13.133 11.344 17.5 1 90.81 170 ALA A N 1
ATOM 1352 C CA . ALA A 1 170 ? 14.227 12.086 18.125 1 90.81 170 ALA A CA 1
ATOM 1353 C C . ALA A 1 170 ? 14.117 12.031 19.641 1 90.81 170 ALA A C 1
ATOM 1355 O O . ALA A 1 170 ? 15.125 11.898 20.344 1 90.81 170 ALA A O 1
ATOM 1356 N N . ALA A 1 171 ? 12.922 12.109 20.094 1 87 171 ALA A N 1
ATOM 1357 C CA . ALA A 1 171 ? 12.688 12.078 21.547 1 87 171 ALA A CA 1
ATOM 1358 C C . ALA A 1 171 ? 13.023 10.703 22.125 1 87 171 ALA A C 1
ATOM 1360 O O . ALA A 1 171 ? 13.539 10.602 23.234 1 87 171 ALA A O 1
ATOM 1361 N N . GLU A 1 172 ? 12.68 9.641 21.406 1 83.69 172 GLU A N 1
ATOM 1362 C CA . GLU A 1 172 ? 12.953 8.281 21.859 1 83.69 172 GLU A CA 1
ATOM 1363 C C . GLU A 1 172 ? 14.461 8.008 21.906 1 83.69 172 GLU A C 1
ATOM 1365 O O . GLU A 1 172 ? 14.945 7.316 22.797 1 83.69 172 GLU A O 1
ATOM 1370 N N . ARG A 1 173 ? 15.133 8.578 20.922 1 80.62 173 ARG A N 1
ATOM 1371 C CA . ARG A 1 173 ? 16.578 8.391 20.875 1 80.62 173 ARG A CA 1
ATOM 1372 C C . ARG A 1 173 ? 17.25 9.102 22.047 1 80.62 173 ARG A C 1
ATOM 1374 O O . ARG A 1 173 ? 18.297 8.648 22.547 1 80.62 173 ARG A O 1
ATOM 1381 N N . GLU A 1 174 ? 16.641 10.109 22.469 1 79.12 174 GLU A N 1
ATOM 1382 C CA . GLU A 1 174 ? 17.188 10.867 23.594 1 79.12 174 GLU A CA 1
ATOM 1383 C C . GLU A 1 174 ? 16.906 10.18 24.922 1 79.12 174 GLU A C 1
ATOM 1385 O O . GLU A 1 174 ? 17.734 10.234 25.844 1 79.12 174 GLU A O 1
ATOM 1390 N N . THR A 1 175 ? 15.836 9.555 25.062 1 74 175 THR A N 1
ATOM 1391 C CA . THR A 1 175 ? 15.492 8.844 26.281 1 74 175 THR A CA 1
ATOM 1392 C C . THR A 1 175 ? 16.25 7.523 26.375 1 74 175 THR A C 1
ATOM 1394 O O . THR A 1 175 ? 16.531 7.039 27.469 1 74 175 THR A O 1
ATOM 1397 N N . ALA A 1 176 ? 16.453 6.988 25.328 1 72.88 176 ALA A N 1
ATOM 1398 C CA . ALA A 1 176 ? 17.156 5.707 25.281 1 72.88 176 ALA A CA 1
ATOM 1399 C C . ALA A 1 176 ? 18.656 5.895 25.469 1 72.88 176 ALA A C 1
ATOM 1401 O O . ALA A 1 176 ? 19.359 4.965 25.875 1 72.88 176 ALA A O 1
ATOM 1402 N N . ALA A 1 177 ? 19.156 7.07 25.297 1 71.19 177 ALA A N 1
ATOM 1403 C CA . ALA A 1 177 ? 20.562 7.352 25.531 1 71.19 177 ALA A CA 1
ATOM 1404 C C . ALA A 1 177 ? 20.812 7.785 26.969 1 71.19 177 ALA A C 1
ATOM 1406 O O . ALA A 1 177 ? 21.938 7.707 27.469 1 71.19 177 ALA A O 1
ATOM 1407 N N . MET B 1 1 ? -0.92 -16.078 9.055 1 81.12 1 MET B N 1
ATOM 1408 C CA . MET B 1 1 ? -0.559 -15.906 7.648 1 81.12 1 MET B CA 1
ATOM 1409 C C . MET B 1 1 ? -0.887 -17.172 6.852 1 81.12 1 MET B C 1
ATOM 1411 O O . MET B 1 1 ? -0.666 -18.281 7.328 1 81.12 1 MET B O 1
ATOM 1415 N N . ALA B 1 2 ? -1.546 -17 5.738 1 92.25 2 ALA B N 1
ATOM 1416 C CA . ALA B 1 2 ? -1.916 -18.141 4.91 1 92.25 2 ALA B CA 1
ATOM 1417 C C . ALA B 1 2 ? -0.692 -18.75 4.219 1 92.25 2 ALA B C 1
ATOM 1419 O O . ALA B 1 2 ? 0.29 -18.047 3.969 1 92.25 2 ALA B O 1
ATOM 1420 N N . ARG B 1 3 ? -0.769 -20.109 3.955 1 96.31 3 ARG B N 1
ATOM 1421 C CA . ARG B 1 3 ? 0.354 -20.812 3.336 1 96.31 3 ARG B CA 1
ATOM 1422 C C . ARG B 1 3 ? -0.119 -21.703 2.199 1 96.31 3 ARG B C 1
ATOM 1424 O O . ARG B 1 3 ? -1.206 -22.281 2.27 1 96.31 3 ARG B O 1
ATOM 1431 N N . ASN B 1 4 ? 0.723 -21.828 1.243 1 98 4 ASN B N 1
ATOM 1432 C CA . ASN B 1 4 ? 0.48 -22.797 0.175 1 98 4 ASN B CA 1
ATOM 1433 C C . ASN B 1 4 ? 1.787 -23.312 -0.414 1 98 4 ASN B C 1
ATOM 1435 O O . ASN B 1 4 ? 2.861 -22.781 -0.123 1 98 4 ASN B O 1
ATOM 1439 N N . ILE B 1 5 ? 1.709 -24.484 -1.033 1 97.88 5 ILE B N 1
ATOM 1440 C CA . ILE B 1 5 ? 2.789 -25 -1.867 1 97.88 5 ILE B CA 1
ATOM 1441 C C . ILE B 1 5 ? 2.498 -24.703 -3.334 1 97.88 5 ILE B C 1
ATOM 1443 O O . ILE B 1 5 ? 1.422 -25.016 -3.84 1 97.88 5 ILE B O 1
ATOM 1447 N N . GLU B 1 6 ? 3.4 -24.109 -3.994 1 97.25 6 GLU B N 1
ATOM 1448 C CA . GLU B 1 6 ? 3.156 -23.781 -5.395 1 97.25 6 GLU B CA 1
ATOM 1449 C C . GLU B 1 6 ? 4.203 -24.422 -6.301 1 97.25 6 GLU B C 1
ATOM 1451 O O . GLU B 1 6 ? 5.336 -24.656 -5.875 1 97.25 6 GLU B O 1
ATOM 1456 N N . ILE B 1 7 ? 3.857 -24.719 -7.457 1 95.94 7 ILE B N 1
ATOM 1457 C CA . ILE B 1 7 ? 4.719 -25.234 -8.516 1 95.94 7 ILE B CA 1
ATOM 1458 C C . ILE B 1 7 ? 4.219 -24.75 -9.875 1 95.94 7 ILE B C 1
ATOM 1460 O O . ILE B 1 7 ? 3.01 -24.609 -10.086 1 95.94 7 ILE B O 1
ATOM 1464 N N . LYS B 1 8 ? 5.121 -24.422 -10.773 1 97 8 LYS B N 1
ATOM 1465 C CA . LYS B 1 8 ? 4.77 -23.812 -12.055 1 97 8 LYS B CA 1
ATOM 1466 C C . LYS B 1 8 ? 5.504 -24.5 -13.203 1 97 8 LYS B C 1
ATOM 1468 O O . LYS B 1 8 ? 6.664 -24.891 -13.062 1 97 8 LYS B O 1
ATOM 1473 N N . ALA B 1 9 ? 4.848 -24.562 -14.305 1 97.06 9 ALA B N 1
ATOM 1474 C CA . ALA B 1 9 ? 5.441 -25.141 -15.516 1 97.06 9 ALA B CA 1
ATOM 1475 C C . ALA B 1 9 ? 4.891 -24.469 -16.766 1 97.06 9 ALA B C 1
ATOM 1477 O O . ALA B 1 9 ? 3.836 -23.828 -16.719 1 97.06 9 ALA B O 1
ATOM 1478 N N . ARG B 1 10 ? 5.629 -24.609 -17.812 1 96.88 10 ARG B N 1
ATOM 1479 C CA . ARG B 1 10 ? 5.094 -24.234 -19.109 1 96.88 10 ARG B CA 1
ATOM 1480 C C . ARG B 1 10 ? 3.984 -25.172 -19.547 1 96.88 10 ARG B C 1
ATOM 1482 O O . ARG B 1 10 ? 4.082 -26.391 -19.344 1 96.88 10 ARG B O 1
ATOM 1489 N N . ALA B 1 11 ? 2.969 -24.594 -20.078 1 96.94 11 ALA B N 1
ATOM 1490 C CA . ALA B 1 11 ? 1.865 -25.406 -20.594 1 96.94 11 ALA B CA 1
ATOM 1491 C C . ALA B 1 11 ? 1.987 -25.594 -22.109 1 96.94 11 ALA B C 1
ATOM 1493 O O . ALA B 1 11 ? 1.348 -24.891 -22.891 1 96.94 11 ALA B O 1
ATOM 1494 N N . ARG B 1 12 ? 2.619 -26.578 -22.609 1 92 12 ARG B N 1
ATOM 1495 C CA . ARG B 1 12 ? 2.852 -26.844 -24.031 1 92 12 ARG B CA 1
ATOM 1496 C C . ARG B 1 12 ? 1.562 -27.25 -24.719 1 92 12 ARG B C 1
ATOM 1498 O O . ARG B 1 12 ? 1.33 -26.891 -25.875 1 92 12 ARG B O 1
ATOM 1505 N N . GLU B 1 13 ? 0.756 -28.016 -24.109 1 93.56 13 GLU B N 1
ATOM 1506 C CA . GLU B 1 13 ? -0.541 -28.438 -24.625 1 93.56 13 GLU B CA 1
ATOM 1507 C C . GLU B 1 13 ? -1.682 -27.875 -23.781 1 93.56 13 GLU B C 1
ATOM 1509 O O . GLU B 1 13 ? -2.404 -28.625 -23.125 1 93.56 13 GLU B O 1
ATOM 1514 N N . PHE B 1 14 ? -1.886 -26.625 -23.938 1 96.88 14 PHE B N 1
ATOM 1515 C CA . PHE B 1 14 ? -2.785 -25.875 -23.078 1 96.88 14 PHE B CA 1
ATOM 1516 C C . PHE B 1 14 ? -4.18 -26.484 -23.078 1 96.88 14 PHE B C 1
ATOM 1518 O O . PHE B 1 14 ? -4.762 -26.719 -22.016 1 96.88 14 PHE B O 1
ATOM 1525 N N . ASP B 1 15 ? -4.719 -26.828 -24.266 1 96.12 15 ASP B N 1
ATOM 1526 C CA . ASP B 1 15 ? -6.082 -27.344 -24.375 1 96.12 15 ASP B CA 1
ATOM 1527 C C . ASP B 1 15 ? -6.207 -28.719 -23.734 1 96.12 15 ASP B C 1
ATOM 1529 O O . ASP B 1 15 ? -7.219 -29.031 -23.094 1 96.12 15 ASP B O 1
ATOM 1533 N N . ARG B 1 16 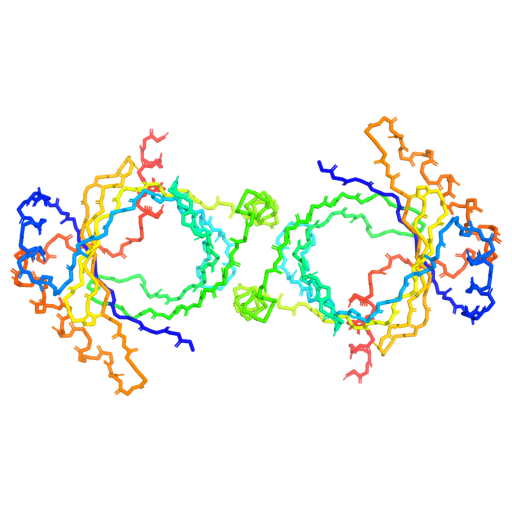? -5.25 -29.5 -23.953 1 96.75 16 ARG B N 1
ATOM 1534 C CA . ARG B 1 16 ? -5.25 -30.828 -23.328 1 96.75 16 ARG B CA 1
ATOM 1535 C C . ARG B 1 16 ? -5.188 -30.703 -21.812 1 96.75 16 ARG B C 1
ATOM 1537 O O . ARG B 1 16 ? -5.871 -31.453 -21.094 1 96.75 16 ARG B O 1
ATOM 1544 N N . LEU B 1 17 ? -4.328 -29.844 -21.359 1 97.62 17 LEU B N 1
ATOM 1545 C CA . LEU B 1 17 ? -4.211 -29.609 -19.922 1 97.62 17 LEU B CA 1
ATOM 1546 C C . LEU B 1 17 ? -5.523 -29.094 -19.344 1 97.62 17 LEU B C 1
ATOM 1548 O O . LEU B 1 17 ? -5.91 -29.469 -18.234 1 97.62 17 LEU B O 1
ATOM 1552 N N . ARG B 1 18 ? -6.191 -28.234 -20.062 1 97.25 18 ARG B N 1
ATOM 1553 C CA . ARG B 1 18 ? -7.496 -27.734 -19.641 1 97.25 18 ARG B CA 1
ATOM 1554 C C . ARG B 1 18 ? -8.484 -28.875 -19.438 1 97.25 18 ARG B C 1
ATOM 1556 O O . ARG B 1 18 ? -9.203 -28.922 -18.438 1 97.25 18 ARG B O 1
ATOM 1563 N N . GLU B 1 19 ? -8.469 -29.781 -20.344 1 97.25 19 GLU B N 1
ATOM 1564 C CA . GLU B 1 19 ? -9.367 -30.922 -20.266 1 97.25 19 GLU B CA 1
ATOM 1565 C C . GLU B 1 19 ? -9.047 -31.797 -19.062 1 97.25 19 GLU B C 1
ATOM 1567 O O . GLU B 1 19 ? -9.945 -32.25 -18.344 1 97.25 19 GLU B O 1
ATOM 1572 N N . ARG B 1 20 ? -7.828 -32.062 -18.906 1 97.75 20 ARG B N 1
ATOM 1573 C CA . ARG B 1 20 ? -7.402 -32.875 -17.781 1 97.75 20 ARG B CA 1
ATOM 1574 C C . ARG B 1 20 ? -7.711 -32.219 -16.453 1 97.75 20 ARG B C 1
ATOM 1576 O O . ARG B 1 20 ? -8.133 -32.875 -15.492 1 97.75 20 ARG B O 1
ATOM 1583 N N . ALA B 1 21 ? -7.457 -30.922 -16.375 1 98.19 21 ALA B N 1
ATOM 1584 C CA . ALA B 1 21 ? -7.781 -30.156 -15.172 1 98.19 21 ALA B CA 1
ATOM 1585 C C . ALA B 1 21 ? -9.273 -30.203 -14.875 1 98.19 21 ALA B C 1
ATOM 1587 O O . ALA B 1 21 ? -9.68 -30.375 -13.719 1 98.19 21 ALA B O 1
ATOM 1588 N N . ALA B 1 22 ? -10.078 -30.031 -15.898 1 97.69 22 ALA B N 1
ATOM 1589 C CA . ALA B 1 22 ? -11.531 -30.094 -15.758 1 97.69 22 ALA B CA 1
ATOM 1590 C C . ALA B 1 22 ? -11.977 -31.438 -15.203 1 97.69 22 ALA B C 1
ATOM 1592 O O . ALA B 1 22 ? -12.914 -31.516 -14.414 1 97.69 22 ALA B O 1
ATOM 1593 N N . ALA B 1 23 ? -11.273 -32.469 -15.625 1 97.25 23 ALA B N 1
ATOM 1594 C CA . ALA B 1 23 ? -11.609 -33.844 -15.195 1 97.25 23 ALA B CA 1
ATOM 1595 C C . ALA B 1 23 ? -11.289 -34.031 -13.711 1 97.25 23 ALA B C 1
ATOM 1597 O O . ALA B 1 23 ? -11.945 -34.812 -13.031 1 97.25 23 ALA B O 1
ATOM 1598 N N . LEU B 1 24 ? -10.297 -33.281 -13.211 1 97.31 24 LEU B N 1
ATOM 1599 C CA . LEU B 1 24 ? -9.875 -33.406 -11.812 1 97.31 24 LEU B CA 1
ATOM 1600 C C . LEU B 1 24 ? -10.703 -32.469 -10.922 1 97.31 24 LEU B C 1
ATOM 1602 O O . LEU B 1 24 ? -10.703 -32.625 -9.703 1 97.31 24 LEU B O 1
ATOM 1606 N N . ALA B 1 25 ? -11.352 -31.5 -11.531 1 97 25 ALA B N 1
ATOM 1607 C CA . ALA B 1 25 ? -12 -30.406 -10.789 1 97 25 ALA B CA 1
ATOM 1608 C C . ALA B 1 25 ? -13.242 -30.922 -10.055 1 97 25 ALA B C 1
ATOM 1610 O O . ALA B 1 25 ? -13.984 -31.75 -10.578 1 97 25 ALA B O 1
ATOM 1611 N N . THR B 1 26 ? -13.43 -30.422 -8.922 1 94.19 26 THR B N 1
ATOM 1612 C CA . THR B 1 26 ? -14.578 -30.781 -8.102 1 94.19 26 THR B CA 1
ATOM 1613 C C . THR B 1 26 ? -15.664 -29.719 -8.188 1 94.19 26 THR B C 1
ATOM 1615 O O . THR B 1 26 ? -16.766 -29.906 -7.676 1 94.19 26 THR B O 1
ATOM 1618 N N . GLU B 1 27 ? -15.414 -28.562 -8.719 1 94.19 27 GLU B N 1
ATOM 1619 C CA . GLU B 1 27 ? -16.312 -27.422 -8.891 1 94.19 27 GLU B CA 1
ATOM 1620 C C . GLU B 1 27 ? -16.203 -26.844 -10.289 1 94.19 27 GLU B C 1
ATOM 1622 O O . GLU B 1 27 ? -15.305 -27.188 -11.047 1 94.19 27 GLU B O 1
ATOM 1627 N N . ALA B 1 28 ? -17.203 -26 -10.672 1 94.94 28 ALA B N 1
ATOM 1628 C CA . ALA B 1 28 ? -17.141 -25.297 -11.953 1 94.94 28 ALA B CA 1
ATOM 1629 C C . ALA B 1 28 ? -15.898 -24.406 -12.039 1 94.94 28 ALA B C 1
ATOM 1631 O O . ALA B 1 28 ? -15.508 -23.781 -11.047 1 94.94 28 ALA B O 1
ATOM 1632 N N . PRO B 1 29 ? -15.312 -24.391 -13.164 1 96.56 29 PRO B N 1
ATOM 1633 C CA . PRO B 1 29 ? -14.117 -23.547 -13.32 1 96.56 29 PRO B CA 1
ATOM 1634 C C . PRO B 1 29 ? -14.438 -22.062 -13.273 1 96.56 29 PRO B C 1
ATOM 1636 O O . PRO B 1 29 ? -15.586 -21.656 -13.477 1 96.56 29 PRO B O 1
ATOM 1639 N N . LEU B 1 30 ? -13.469 -21.281 -12.961 1 94.75 30 LEU B N 1
ATOM 1640 C CA . LEU B 1 30 ? -13.531 -19.812 -12.992 1 94.75 30 LEU B CA 1
ATOM 1641 C C . LEU B 1 30 ? -12.562 -19.25 -14.031 1 94.75 30 LEU B C 1
ATOM 1643 O O . LEU B 1 30 ? -11.477 -19.797 -14.234 1 94.75 30 LEU B O 1
ATOM 1647 N N . PHE B 1 31 ? -12.93 -18.219 -14.625 1 94.81 31 PHE B N 1
ATOM 1648 C CA . PHE B 1 31 ? -12.117 -17.531 -15.633 1 94.81 31 PHE B CA 1
ATOM 1649 C C . PHE B 1 31 ? -11.93 -16.062 -15.273 1 94.81 31 PHE B C 1
ATOM 1651 O O . PHE B 1 31 ? -12.898 -15.367 -14.969 1 94.81 31 PHE B O 1
ATOM 1658 N N . TYR B 1 32 ? -10.648 -15.68 -15.297 1 94.44 32 TYR B N 1
ATOM 1659 C CA . TYR B 1 32 ? -10.344 -14.297 -14.953 1 94.44 32 TYR B CA 1
ATOM 1660 C C . TYR B 1 32 ? -9.414 -13.672 -15.992 1 94.44 32 TYR B C 1
ATOM 1662 O O . TYR B 1 32 ? -8.516 -14.336 -16.516 1 94.44 32 TYR B O 1
ATOM 1670 N N . ARG B 1 33 ? -9.648 -12.438 -16.344 1 96.38 33 ARG B N 1
ATOM 1671 C CA . ARG B 1 33 ? -8.594 -11.578 -16.859 1 96.38 33 ARG B CA 1
ATOM 1672 C C . ARG B 1 33 ? -8.023 -10.672 -15.773 1 96.38 33 ARG B C 1
ATOM 1674 O O . ARG B 1 33 ? -8.742 -9.828 -15.227 1 96.38 33 ARG B O 1
ATOM 1681 N N . GLN B 1 34 ? -6.832 -10.844 -15.477 1 97.12 34 GLN B N 1
ATOM 1682 C CA . GLN B 1 34 ? -6.277 -10.164 -14.312 1 97.12 34 GLN B CA 1
ATOM 1683 C C . GLN B 1 34 ? -4.988 -9.43 -14.664 1 97.12 34 GLN B C 1
ATOM 1685 O O . GLN B 1 34 ? -4.277 -9.82 -15.594 1 97.12 34 GLN B O 1
ATOM 1690 N N . GLN B 1 35 ? -4.719 -8.367 -13.984 1 98.19 35 GLN B N 1
ATOM 1691 C CA . GLN B 1 35 ? -3.506 -7.559 -14.078 1 98.19 35 GLN B CA 1
ATOM 1692 C C . GLN B 1 35 ? -2.85 -7.398 -12.703 1 98.19 35 GLN B C 1
ATOM 1694 O O . GLN B 1 35 ? -3.504 -7 -11.742 1 98.19 35 GLN B O 1
ATOM 1699 N N . ASP B 1 36 ? -1.586 -7.828 -12.641 1 98.69 36 ASP B N 1
ATOM 1700 C CA . ASP B 1 36 ? -0.799 -7.695 -11.422 1 98.69 36 ASP B CA 1
ATOM 1701 C C . ASP B 1 36 ? 0.28 -6.629 -11.578 1 98.69 36 ASP B C 1
ATOM 1703 O O . ASP B 1 36 ? 1.107 -6.699 -12.484 1 98.69 36 ASP B O 1
ATOM 1707 N N . PHE B 1 37 ? 0.27 -5.613 -10.727 1 98.81 37 PHE B N 1
ATOM 1708 C CA . PHE B 1 37 ? 1.312 -4.598 -10.641 1 98.81 37 PHE B CA 1
ATOM 1709 C C . PHE B 1 37 ? 2.305 -4.938 -9.539 1 98.81 37 PHE B C 1
ATOM 1711 O O . PHE B 1 37 ? 1.954 -4.938 -8.352 1 98.81 37 PHE B O 1
ATOM 1718 N N . PHE B 1 38 ? 3.492 -5.223 -9.969 1 98.81 38 PHE B N 1
ATOM 1719 C CA . PHE B 1 38 ? 4.508 -5.617 -9 1 98.81 38 PHE B CA 1
ATOM 1720 C C . PHE B 1 38 ? 5.332 -4.414 -8.555 1 98.81 38 PHE B C 1
ATOM 1722 O O . PHE B 1 38 ? 5.766 -3.615 -9.391 1 98.81 38 PHE B O 1
ATOM 1729 N N . TYR B 1 39 ? 5.57 -4.309 -7.238 1 98.75 39 TYR B N 1
ATOM 1730 C CA . TYR B 1 39 ? 6.348 -3.201 -6.695 1 98.75 39 TYR B CA 1
ATOM 1731 C C . TYR B 1 39 ? 7.625 -3.703 -6.031 1 98.75 39 TYR B C 1
ATOM 1733 O O . TYR B 1 39 ? 7.637 -4.777 -5.43 1 98.75 39 TYR B O 1
ATOM 1741 N N . ASP B 1 40 ? 8.688 -2.912 -6.105 1 98.19 40 ASP B N 1
ATOM 1742 C CA . ASP B 1 40 ? 9.922 -3.219 -5.391 1 98.19 40 ASP B CA 1
ATOM 1743 C C . ASP B 1 40 ? 9.789 -2.879 -3.906 1 98.19 40 ASP B C 1
ATOM 1745 O O . ASP B 1 40 ? 9.477 -1.741 -3.549 1 98.19 40 ASP B O 1
ATOM 1749 N N . VAL B 1 41 ? 10.039 -3.863 -3.086 1 98.38 41 VAL B N 1
ATOM 1750 C CA . VAL B 1 41 ? 10.031 -3.67 -1.641 1 98.38 41 VAL B CA 1
ATOM 1751 C C . VAL B 1 41 ? 11.25 -4.344 -1.018 1 98.38 41 VAL B C 1
ATOM 1753 O O . VAL B 1 41 ? 11.844 -5.238 -1.619 1 98.38 41 VAL B O 1
ATOM 1756 N N . PRO B 1 42 ? 11.68 -3.848 0.146 1 97.5 42 PRO B N 1
ATOM 1757 C CA . PRO B 1 42 ? 12.898 -4.383 0.752 1 97.5 42 PRO B CA 1
ATOM 1758 C C . PRO B 1 42 ? 12.727 -5.812 1.267 1 97.5 42 PRO B C 1
ATOM 1760 O O . PRO B 1 42 ? 13.703 -6.543 1.417 1 97.5 42 PRO B O 1
ATOM 1763 N N . ARG B 1 43 ? 11.508 -6.219 1.551 1 97 43 ARG B N 1
ATOM 1764 C CA . ARG B 1 43 ? 11.25 -7.555 2.07 1 97 43 ARG B CA 1
ATOM 1765 C C . ARG B 1 43 ? 10.109 -8.227 1.31 1 97 43 ARG B C 1
ATOM 1767 O O . ARG B 1 43 ? 9.039 -7.645 1.15 1 97 43 ARG B O 1
ATOM 1774 N N . GLY B 1 44 ? 10.391 -9.445 0.874 1 96.88 44 GLY B N 1
ATOM 1775 C CA . GLY B 1 44 ? 9.352 -10.195 0.194 1 96.88 44 GLY B CA 1
ATOM 1776 C C . GLY B 1 44 ? 8.953 -9.586 -1.142 1 96.88 44 GLY B C 1
ATOM 1777 O O . GLY B 1 44 ? 9.797 -9.039 -1.855 1 96.88 44 GLY B O 1
ATOM 1778 N N . ARG B 1 45 ? 7.676 -9.898 -1.507 1 97.69 45 ARG B N 1
ATOM 1779 C CA . ARG B 1 45 ? 7.109 -9.422 -2.766 1 97.69 45 ARG B CA 1
ATOM 1780 C C . ARG B 1 45 ? 5.762 -8.75 -2.539 1 97.69 45 ARG B C 1
ATOM 1782 O O . ARG B 1 45 ? 4.984 -9.172 -1.684 1 97.69 45 ARG B O 1
ATOM 1789 N N . LEU B 1 46 ? 5.496 -7.719 -3.268 1 98.69 46 LEU B N 1
ATOM 1790 C CA . LEU B 1 46 ? 4.266 -6.945 -3.152 1 98.69 46 LEU B CA 1
ATOM 1791 C C . LEU B 1 46 ? 3.648 -6.695 -4.527 1 98.69 46 LEU B C 1
ATOM 1793 O O . LEU B 1 46 ? 4.34 -6.27 -5.453 1 98.69 46 LEU B O 1
ATOM 1797 N N . LYS B 1 47 ? 2.398 -7.008 -4.613 1 98.88 47 LYS B N 1
ATOM 1798 C CA . LYS B 1 47 ? 1.731 -6.699 -5.871 1 98.88 47 LYS B CA 1
ATOM 1799 C C . LYS B 1 47 ? 0.291 -6.254 -5.637 1 98.88 47 LYS B C 1
ATOM 1801 O O . LYS B 1 47 ? -0.319 -6.613 -4.629 1 98.88 47 LYS B O 1
ATOM 1806 N N . LEU B 1 48 ? -0.204 -5.422 -6.496 1 98.88 48 LEU B N 1
ATOM 1807 C CA . LEU B 1 48 ? -1.614 -5.066 -6.605 1 98.88 48 LEU B CA 1
ATOM 1808 C C . LEU B 1 48 ? -2.285 -5.848 -7.73 1 98.88 48 LEU B C 1
ATOM 1810 O O . LEU B 1 48 ? -1.83 -5.809 -8.875 1 98.88 48 LEU B O 1
ATOM 1814 N N . ARG B 1 49 ? -3.301 -6.633 -7.402 1 98.69 49 ARG B N 1
ATOM 1815 C CA . ARG B 1 49 ? -4.031 -7.426 -8.391 1 98.69 49 ARG B CA 1
ATOM 1816 C C . ARG B 1 49 ? -5.395 -6.809 -8.688 1 98.69 49 ARG B C 1
ATOM 1818 O O . ARG B 1 49 ? -6.18 -6.562 -7.77 1 98.69 49 ARG B O 1
ATOM 1825 N N . ARG B 1 50 ? -5.652 -6.527 -9.891 1 97.44 50 ARG B N 1
ATOM 1826 C CA . ARG B 1 50 ? -6.977 -6.074 -10.312 1 97.44 50 ARG B CA 1
ATOM 1827 C C . ARG B 1 50 ? -7.559 -6.992 -11.383 1 97.44 50 ARG B C 1
ATOM 1829 O O . ARG B 1 50 ? -6.828 -7.758 -12.016 1 97.44 50 ARG B O 1
ATOM 1836 N N . PHE B 1 51 ? -8.852 -6.922 -11.516 1 96.12 51 PHE B N 1
ATOM 1837 C CA . PHE B 1 51 ? -9.602 -7.738 -12.461 1 96.12 51 PHE B CA 1
ATOM 1838 C C . PHE B 1 51 ? -10.398 -6.867 -13.414 1 96.12 51 PHE B C 1
ATOM 1840 O O . PHE B 1 51 ? -10.789 -5.746 -13.07 1 96.12 51 PHE B O 1
ATOM 1847 N N . GLU B 1 52 ? -10.656 -7.355 -14.539 1 89.81 52 GLU B N 1
ATOM 1848 C CA . GLU B 1 52 ? -11.391 -6.59 -15.539 1 89.81 52 GLU B CA 1
ATOM 1849 C C . GLU B 1 52 ? -12.898 -6.785 -15.398 1 89.81 52 GLU B C 1
ATOM 1851 O O . GLU B 1 52 ? -13.688 -6.016 -15.945 1 89.81 52 GLU B O 1
ATOM 1856 N N . ASP B 1 53 ? -13.305 -7.742 -14.633 1 88.31 53 ASP B N 1
ATOM 1857 C CA . ASP B 1 53 ? -14.727 -8.086 -14.594 1 88.31 53 ASP B CA 1
ATOM 1858 C C . ASP B 1 53 ? -15.398 -7.473 -13.367 1 88.31 53 ASP B C 1
ATOM 1860 O O . ASP B 1 53 ? -16.5 -7.879 -12.992 1 88.31 53 ASP B O 1
ATOM 1864 N N . GLY B 1 54 ? -14.805 -6.598 -12.648 1 85.12 54 GLY B N 1
ATOM 1865 C CA . GLY B 1 54 ? -15.406 -5.957 -11.492 1 85.12 54 GLY B CA 1
ATOM 1866 C C . GLY B 1 54 ? -15.086 -6.656 -10.18 1 85.12 54 GLY B C 1
ATOM 1867 O O . GLY B 1 54 ? -15.461 -6.18 -9.109 1 85.12 54 GLY B O 1
ATOM 1868 N N . THR B 1 55 ? -14.453 -7.863 -10.305 1 90.81 55 THR B N 1
ATOM 1869 C CA . THR B 1 55 ? -13.969 -8.5 -9.086 1 90.81 55 THR B CA 1
ATOM 1870 C C . THR B 1 55 ? -13.109 -7.531 -8.273 1 90.81 55 THR B C 1
ATOM 1872 O O . THR B 1 55 ? -12.289 -6.809 -8.828 1 90.81 55 THR B O 1
ATOM 1875 N N . PRO B 1 56 ? -13.344 -7.496 -6.945 1 93.81 56 PRO B N 1
ATOM 1876 C CA . PRO B 1 56 ? -12.57 -6.562 -6.117 1 93.81 56 PRO B CA 1
ATOM 1877 C C . PRO B 1 56 ? -11.062 -6.781 -6.227 1 93.81 56 PRO B C 1
ATOM 1879 O O . PRO B 1 56 ? -10.609 -7.926 -6.285 1 93.81 56 PRO B O 1
ATOM 1882 N N . ALA B 1 57 ? -10.398 -5.691 -6.254 1 98 57 ALA B N 1
ATOM 1883 C CA . ALA B 1 57 ? -8.938 -5.738 -6.305 1 98 57 ALA B CA 1
ATOM 1884 C C . ALA B 1 57 ? -8.352 -6.051 -4.93 1 98 57 ALA B C 1
ATOM 1886 O O . ALA B 1 57 ? -9.055 -5.965 -3.916 1 98 57 ALA B O 1
ATOM 1887 N N . GLU B 1 58 ? -7.098 -6.473 -4.961 1 98.5 58 GLU B N 1
ATOM 1888 C CA . GLU B 1 58 ? -6.414 -6.812 -3.717 1 98.5 58 GLU B CA 1
ATOM 1889 C C . GLU B 1 58 ? -4.941 -6.406 -3.771 1 98.5 58 GLU B C 1
ATOM 1891 O O . GLU B 1 58 ? -4.312 -6.48 -4.828 1 98.5 58 GLU B O 1
ATOM 1896 N N . LEU B 1 59 ? -4.484 -5.918 -2.67 1 98.81 59 LEU B N 1
ATOM 1897 C CA . LEU B 1 59 ? -3.045 -5.828 -2.453 1 98.81 59 LEU B CA 1
ATOM 1898 C C . LEU B 1 59 ? -2.516 -7.094 -1.781 1 98.81 59 LEU B C 1
ATOM 1900 O O . LEU B 1 59 ? -3.096 -7.57 -0.804 1 98.81 59 LEU B O 1
ATOM 1904 N N . ILE B 1 60 ? -1.471 -7.652 -2.289 1 98.69 60 ILE B N 1
ATOM 1905 C CA . ILE B 1 60 ? -0.995 -8.961 -1.85 1 98.69 60 ILE B CA 1
ATOM 1906 C C . ILE B 1 60 ? 0.492 -8.883 -1.51 1 98.69 60 ILE B C 1
ATOM 1908 O O . ILE B 1 60 ? 1.299 -8.43 -2.326 1 98.69 60 ILE B O 1
ATOM 1912 N N . PHE B 1 61 ? 0.82 -9.242 -0.391 1 98.62 61 PHE B N 1
ATOM 1913 C CA . PHE B 1 61 ? 2.201 -9.492 0.005 1 98.62 61 PHE B CA 1
ATOM 1914 C C . PHE B 1 61 ? 2.482 -10.984 0.094 1 98.62 61 PHE B C 1
ATOM 1916 O O . PHE B 1 61 ? 1.655 -11.75 0.596 1 98.62 61 PHE B O 1
ATOM 1923 N N . TYR B 1 62 ? 3.676 -11.406 -0.394 1 97.5 62 TYR B N 1
ATOM 1924 C CA . TYR B 1 62 ? 4.016 -12.82 -0.265 1 97.5 62 TYR B CA 1
ATOM 1925 C C . TYR B 1 62 ? 5.527 -13.023 -0.26 1 97.5 62 TYR B C 1
ATOM 1927 O O . TYR B 1 62 ? 6.277 -12.133 -0.678 1 97.5 62 TYR B O 1
ATOM 1935 N N . GLN B 1 63 ? 5.898 -14.109 0.372 1 95.88 63 GLN B N 1
ATOM 1936 C CA . GLN B 1 63 ? 7.281 -14.57 0.416 1 95.88 63 GLN B CA 1
ATOM 1937 C C . GLN B 1 63 ? 7.398 -16.016 -0.066 1 95.88 63 GLN B C 1
ATOM 1939 O O . GLN B 1 63 ? 6.594 -16.859 0.31 1 95.88 63 GLN B O 1
ATOM 1944 N N . ARG B 1 64 ? 8.32 -16.188 -0.954 1 93.38 64 ARG B N 1
ATOM 1945 C CA . ARG B 1 64 ? 8.617 -17.531 -1.447 1 93.38 64 ARG B CA 1
ATOM 1946 C C . ARG B 1 64 ? 10.031 -17.609 -1.998 1 93.38 64 ARG B C 1
ATOM 1948 O O . ARG B 1 64 ? 10.617 -16.594 -2.365 1 93.38 64 ARG B O 1
ATOM 1955 N N . ASP B 1 65 ? 10.523 -18.797 -2.01 1 87.19 65 ASP B N 1
ATOM 1956 C CA . ASP B 1 65 ? 11.812 -19.016 -2.66 1 87.19 65 ASP B CA 1
ATOM 1957 C C . ASP B 1 65 ? 11.656 -19.094 -4.18 1 87.19 65 ASP B C 1
ATOM 1959 O O . ASP B 1 65 ? 10.562 -19.359 -4.684 1 87.19 65 ASP B O 1
ATOM 1963 N N . ASP B 1 66 ? 12.773 -18.609 -4.789 1 86.12 66 ASP B N 1
ATOM 1964 C CA . ASP B 1 66 ? 12.836 -18.828 -6.23 1 86.12 66 ASP B CA 1
ATOM 1965 C C . ASP B 1 66 ? 13.547 -20.141 -6.562 1 86.12 66 ASP B C 1
ATOM 1967 O O . ASP B 1 66 ? 14.781 -20.172 -6.66 1 86.12 66 ASP B O 1
ATOM 1971 N N . ARG B 1 67 ? 12.82 -21.188 -6.559 1 85.12 67 ARG B N 1
ATOM 1972 C CA . ARG B 1 67 ? 13.414 -22.484 -6.879 1 85.12 67 ARG B CA 1
ATOM 1973 C C . ARG B 1 67 ? 12.5 -23.281 -7.809 1 85.12 67 ARG B C 1
ATOM 1975 O O . ARG B 1 67 ? 11.305 -23 -7.898 1 85.12 67 ARG B O 1
ATOM 1982 N N . ASP B 1 68 ? 13.195 -24.219 -8.398 1 83.44 68 ASP B N 1
ATOM 1983 C CA . ASP B 1 68 ? 12.422 -25.156 -9.219 1 83.44 68 ASP B CA 1
ATOM 1984 C C . ASP B 1 68 ? 11.586 -26.078 -8.344 1 83.44 68 ASP B C 1
ATOM 1986 O O . ASP B 1 68 ? 11.922 -26.328 -7.184 1 83.44 68 ASP B O 1
ATOM 1990 N N . GLY B 1 69 ? 10.516 -26.531 -8.945 1 88.25 69 GLY B N 1
ATOM 1991 C CA . GLY B 1 69 ? 9.68 -27.469 -8.211 1 88.25 69 GLY B CA 1
ATOM 1992 C C . GLY B 1 69 ? 8.789 -26.797 -7.188 1 88.25 69 GLY B C 1
ATOM 1993 O O . GLY B 1 69 ? 8.633 -25.578 -7.207 1 88.25 69 GLY B O 1
ATOM 1994 N N . PRO B 1 70 ? 8.242 -27.672 -6.391 1 92.81 70 PRO B N 1
ATOM 1995 C CA . PRO B 1 70 ? 7.324 -27.109 -5.395 1 92.81 70 PRO B CA 1
ATOM 1996 C C . PRO B 1 70 ? 8.039 -26.266 -4.348 1 92.81 70 PRO B C 1
ATOM 1998 O O . PRO B 1 70 ? 9.148 -26.594 -3.924 1 92.81 70 PRO B O 1
ATOM 2001 N N . LYS B 1 71 ? 7.457 -25.172 -3.965 1 93.38 71 LYS B N 1
ATOM 2002 C CA . LYS B 1 71 ? 8.016 -24.281 -2.955 1 93.38 71 LYS B CA 1
ATOM 2003 C C . LYS B 1 71 ? 6.914 -23.703 -2.062 1 93.38 71 LYS B C 1
ATOM 2005 O O . LYS B 1 71 ? 5.793 -23.469 -2.52 1 93.38 71 LYS B O 1
ATOM 2010 N N . ALA B 1 72 ? 7.277 -23.484 -0.842 1 94.69 72 ALA B N 1
ATOM 2011 C CA . ALA B 1 72 ? 6.352 -22.891 0.121 1 94.69 72 ALA B CA 1
ATOM 2012 C C . ALA B 1 72 ? 6.227 -21.391 -0.085 1 94.69 72 ALA B C 1
ATOM 2014 O O . ALA B 1 72 ? 7.219 -20.703 -0.361 1 94.69 72 ALA B O 1
ATOM 2015 N N . SER B 1 73 ? 5.02 -20.922 0.036 1 95.44 73 SER B N 1
ATOM 2016 C CA . SER B 1 73 ? 4.727 -19.5 -0.033 1 95.44 73 SER B CA 1
ATOM 2017 C C . SER B 1 73 ? 3.85 -19.062 1.136 1 95.44 73 SER B C 1
ATOM 2019 O O . SER B 1 73 ? 2.918 -19.766 1.521 1 95.44 73 SER B O 1
ATOM 2021 N N . TYR B 1 74 ? 4.223 -18.016 1.734 1 95.62 74 TYR B N 1
ATOM 2022 C CA . TYR B 1 74 ? 3.416 -17.328 2.736 1 95.62 74 TYR B CA 1
ATOM 2023 C C . TYR B 1 74 ? 2.871 -16.016 2.191 1 95.62 74 TYR B C 1
ATOM 2025 O O . TYR B 1 74 ? 3.594 -15.258 1.537 1 95.62 74 TYR B O 1
ATOM 2033 N N . TYR B 1 75 ? 1.519 -15.805 2.447 1 97.31 75 TYR B N 1
ATOM 2034 C CA . TYR B 1 75 ? 0.981 -14.594 1.824 1 97.31 75 TYR B CA 1
ATOM 2035 C C . TYR B 1 75 ? -0.1 -13.969 2.695 1 97.31 75 TYR B C 1
ATOM 2037 O O . TYR B 1 75 ? -0.694 -14.641 3.541 1 97.31 75 TYR B O 1
ATOM 2045 N N . THR B 1 76 ? -0.243 -12.719 2.607 1 97.19 76 THR B N 1
ATOM 2046 C CA . THR B 1 76 ? -1.346 -11.953 3.17 1 97.19 76 THR B CA 1
ATOM 2047 C C . THR B 1 76 ? -1.98 -11.062 2.105 1 97.19 76 THR B C 1
ATOM 2049 O O . THR B 1 76 ? -1.317 -10.656 1.146 1 97.19 76 THR B O 1
ATOM 2052 N N . ARG B 1 77 ? -3.264 -10.805 2.254 1 97.94 77 ARG B N 1
ATOM 2053 C CA . ARG B 1 77 ? -4.012 -10 1.29 1 97.94 77 ARG B CA 1
ATOM 2054 C C . ARG B 1 77 ? -4.816 -8.914 1.99 1 97.94 77 ARG B C 1
ATOM 2056 O O . ARG B 1 77 ? -5.301 -9.109 3.107 1 97.94 77 ARG B O 1
ATOM 2063 N N . SER B 1 78 ? -4.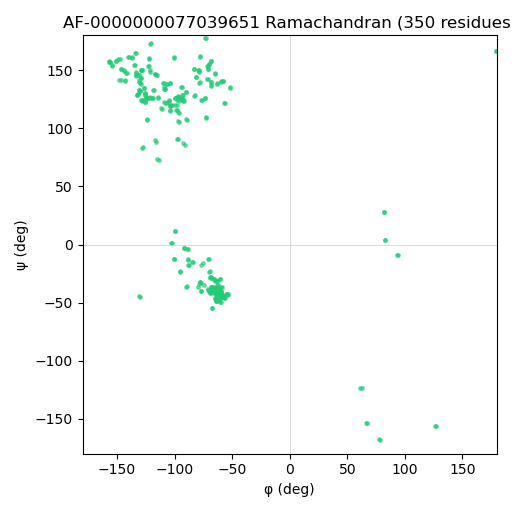922 -7.852 1.353 1 98.06 78 SER B N 1
ATOM 2064 C CA . SER B 1 78 ? -5.789 -6.758 1.774 1 98.06 78 SER B CA 1
ATOM 2065 C C . SER B 1 78 ? -6.684 -6.289 0.631 1 98.06 78 SER B C 1
ATOM 2067 O O . SER B 1 78 ? -6.211 -6.086 -0.489 1 98.06 78 SER B O 1
ATOM 2069 N N . PRO B 1 79 ? -8.031 -6.152 0.965 1 97.75 79 PRO B N 1
ATOM 2070 C CA . PRO B 1 79 ? -8.906 -5.645 -0.093 1 97.75 79 PRO B CA 1
ATOM 2071 C C . PRO B 1 79 ? -8.578 -4.215 -0.501 1 97.75 79 PRO B C 1
ATOM 2073 O O . PRO B 1 79 ? -8.109 -3.424 0.324 1 97.75 79 PRO B O 1
ATOM 2076 N N . VAL B 1 80 ? -8.781 -3.939 -1.742 1 97.88 80 VAL B N 1
ATOM 2077 C CA . VAL B 1 80 ? -8.586 -2.607 -2.307 1 97.88 80 VAL B CA 1
ATOM 2078 C C . VAL B 1 80 ? -9.844 -2.18 -3.066 1 97.88 80 VAL B C 1
ATOM 2080 O O . VAL B 1 80 ? -10.297 -2.885 -3.971 1 97.88 80 VAL B O 1
ATOM 2083 N N . THR B 1 81 ? -10.398 -1.048 -2.701 1 95.19 81 THR B N 1
ATOM 2084 C CA . THR B 1 81 ? -11.664 -0.644 -3.299 1 95.19 81 THR B CA 1
ATOM 2085 C C . THR B 1 81 ? -11.43 0.29 -4.484 1 95.19 81 THR B C 1
ATOM 2087 O O . THR B 1 81 ? -12.312 0.466 -5.328 1 95.19 81 THR B O 1
ATOM 2090 N N . ASN B 1 82 ? -10.32 0.984 -4.586 1 96.31 82 ASN B N 1
ATOM 2091 C CA . ASN B 1 82 ? -9.945 1.848 -5.699 1 96.31 82 ASN B CA 1
ATOM 2092 C C . ASN B 1 82 ? -8.555 1.509 -6.227 1 96.31 82 ASN B C 1
ATOM 2094 O O . ASN B 1 82 ? -7.574 2.17 -5.879 1 96.31 82 ASN B O 1
ATOM 2098 N N . PRO B 1 83 ? -8.516 0.511 -7.082 1 97.31 83 PRO B N 1
ATOM 2099 C CA . PRO B 1 83 ? -7.203 0.033 -7.539 1 97.31 83 PRO B CA 1
ATOM 2100 C C . PRO B 1 83 ? -6.43 1.092 -8.32 1 97.31 83 PRO B C 1
ATOM 2102 O O . PRO B 1 83 ? -5.195 1.108 -8.281 1 97.31 83 PRO B O 1
ATOM 2105 N N . ASP B 1 84 ? -7.109 1.993 -9.062 1 96.56 84 ASP B N 1
ATOM 2106 C CA . ASP B 1 84 ? -6.422 3.045 -9.805 1 96.56 84 ASP B CA 1
ATOM 2107 C C . ASP B 1 84 ? -5.699 4 -8.859 1 96.56 84 ASP B C 1
ATOM 2109 O O . ASP B 1 84 ? -4.523 4.316 -9.055 1 96.56 84 ASP B O 1
ATOM 2113 N N . ALA B 1 85 ? -6.426 4.426 -7.863 1 97.19 85 ALA B N 1
ATOM 2114 C CA . ALA B 1 85 ? -5.828 5.328 -6.883 1 97.19 85 ALA B CA 1
ATOM 2115 C C . ALA B 1 85 ? -4.688 4.645 -6.133 1 97.19 85 ALA B C 1
ATOM 2117 O O . ALA B 1 85 ? -3.641 5.25 -5.898 1 97.19 85 ALA B O 1
ATOM 2118 N N . MET B 1 86 ? -4.891 3.381 -5.777 1 98.38 86 MET B N 1
ATOM 2119 C CA . MET B 1 86 ? -3.873 2.619 -5.059 1 98.38 86 MET B CA 1
ATOM 2120 C C . MET B 1 86 ? -2.615 2.461 -5.906 1 98.38 86 MET B C 1
ATOM 2122 O O . MET B 1 86 ? -1.504 2.678 -5.422 1 98.38 86 MET B O 1
ATOM 2126 N N . HIS B 1 87 ? -2.807 2.125 -7.141 1 98.25 87 HIS B N 1
ATOM 2127 C CA . HIS B 1 87 ? -1.653 1.975 -8.023 1 98.25 87 HIS B CA 1
ATOM 2128 C C . HIS B 1 87 ? -0.914 3.297 -8.195 1 98.25 87 HIS B C 1
ATOM 2130 O O . HIS B 1 87 ? 0.317 3.338 -8.133 1 98.25 87 HIS B O 1
A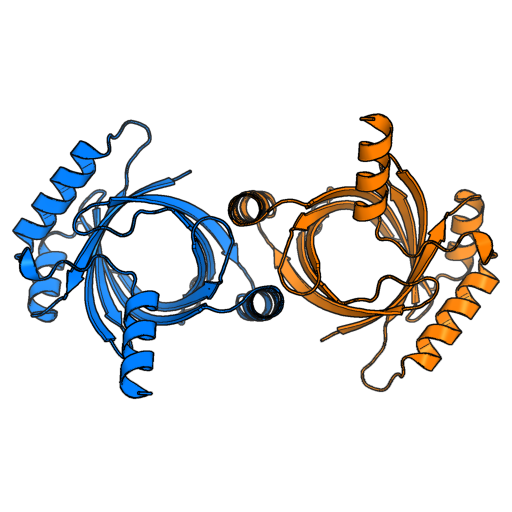TOM 2136 N N . ALA B 1 88 ? -1.632 4.348 -8.477 1 96.94 88 ALA B N 1
ATOM 2137 C CA . ALA B 1 88 ? -0.999 5.652 -8.672 1 96.94 88 ALA B CA 1
ATOM 2138 C C . ALA B 1 88 ? -0.144 6.031 -7.465 1 96.94 88 ALA B C 1
ATOM 2140 O O . ALA B 1 88 ? 0.992 6.484 -7.621 1 96.94 88 ALA B O 1
ATOM 2141 N N . LEU B 1 89 ? -0.665 5.785 -6.363 1 97.56 89 LEU B N 1
ATOM 2142 C CA . LEU B 1 89 ? -0.012 6.105 -5.102 1 97.56 89 LEU B CA 1
ATOM 2143 C C . LEU B 1 89 ? 1.229 5.242 -4.895 1 97.56 89 LEU B C 1
ATOM 2145 O O . LEU B 1 89 ? 2.328 5.766 -4.699 1 97.56 89 LEU B O 1
ATOM 2149 N N . LEU B 1 90 ? 1.092 3.926 -4.965 1 98.62 90 LEU B N 1
ATOM 2150 C CA . LEU B 1 90 ? 2.184 2.998 -4.695 1 98.62 90 LEU B CA 1
ATOM 2151 C C . LEU B 1 90 ? 3.264 3.104 -5.77 1 98.62 90 LEU B C 1
ATOM 2153 O O . LEU B 1 90 ? 4.453 2.99 -5.469 1 98.62 90 LEU B O 1
ATOM 2157 N N . ALA B 1 91 ? 2.824 3.322 -6.988 1 98.06 91 ALA B N 1
ATOM 2158 C CA . ALA B 1 91 ? 3.793 3.445 -8.078 1 98.06 91 ALA B CA 1
ATOM 2159 C C . ALA B 1 91 ? 4.656 4.691 -7.902 1 98.06 91 ALA B C 1
ATOM 2161 O O . ALA B 1 91 ? 5.801 4.727 -8.359 1 98.06 91 ALA B O 1
ATOM 2162 N N . THR B 1 92 ? 4.148 5.742 -7.285 1 97.06 92 THR B N 1
ATOM 2163 C CA . THR B 1 92 ? 4.898 6.965 -7.02 1 97.06 92 THR B CA 1
ATOM 2164 C C . THR B 1 92 ? 5.852 6.77 -5.844 1 97.06 92 THR B C 1
ATOM 2166 O O . THR B 1 92 ? 6.996 7.223 -5.883 1 97.06 92 THR B O 1
ATOM 2169 N N . ALA B 1 93 ? 5.395 6.078 -4.832 1 98.19 93 ALA B N 1
ATOM 2170 C CA . ALA B 1 93 ? 6.172 5.883 -3.609 1 98.19 93 ALA B CA 1
ATOM 2171 C C . ALA B 1 93 ? 7.242 4.812 -3.809 1 98.19 93 ALA B C 1
ATOM 2173 O O . ALA B 1 93 ? 8.305 4.871 -3.188 1 98.19 93 ALA B O 1
ATOM 2174 N N . LEU B 1 94 ? 6.859 3.863 -4.664 1 98.44 94 LEU B N 1
ATOM 2175 C CA . LEU B 1 94 ? 7.715 2.707 -4.918 1 98.44 94 LEU B CA 1
ATOM 2176 C C . LEU B 1 94 ? 8.07 2.613 -6.398 1 98.44 94 LEU B C 1
ATOM 2178 O O . LEU B 1 94 ? 7.59 3.408 -7.211 1 98.44 94 LEU B O 1
ATOM 2182 N N . THR B 1 95 ? 8.977 1.695 -6.738 1 96.94 95 THR B N 1
ATOM 2183 C CA . THR B 1 95 ? 9.273 1.394 -8.133 1 96.94 95 THR B CA 1
ATOM 2184 C C . THR B 1 95 ? 8.398 0.249 -8.633 1 96.94 95 THR B C 1
ATOM 2186 O O . THR B 1 95 ? 8.289 -0.79 -7.98 1 96.94 95 THR B O 1
ATOM 2189 N N . THR B 1 96 ? 7.664 0.546 -9.703 1 97.88 96 THR B N 1
ATOM 2190 C CA . THR B 1 96 ? 6.949 -0.544 -10.359 1 97.88 96 THR B CA 1
ATOM 2191 C C . THR B 1 96 ? 7.918 -1.444 -11.125 1 97.88 96 THR B C 1
ATOM 2193 O O . THR B 1 96 ? 8.492 -1.032 -12.133 1 97.88 96 THR B O 1
ATOM 2196 N N . 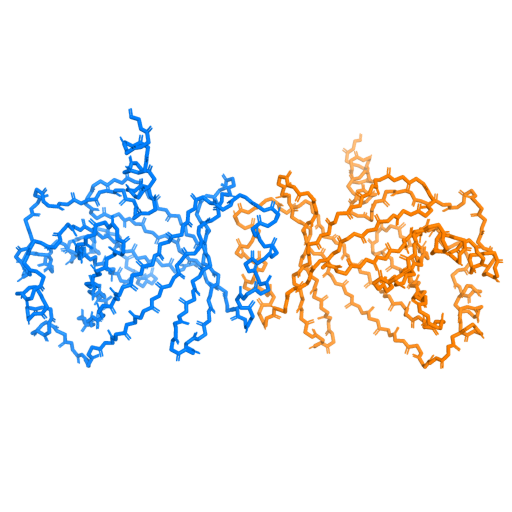ARG B 1 97 ? 8.117 -2.592 -10.648 1 97.19 97 ARG B N 1
ATOM 2197 C CA . ARG B 1 97 ? 9.062 -3.547 -11.227 1 97.19 97 ARG B CA 1
ATOM 2198 C C . ARG B 1 97 ? 8.57 -4.07 -12.562 1 97.19 97 ARG B C 1
ATOM 2200 O O . ARG B 1 97 ? 9.367 -4.348 -13.461 1 97.19 97 ARG B O 1
ATOM 2207 N N . GLY B 1 98 ? 7.238 -4.316 -12.609 1 97.44 98 GLY B N 1
ATOM 2208 C CA . GLY B 1 98 ? 6.625 -4.832 -13.82 1 97.44 98 GLY B CA 1
ATOM 2209 C C . GLY B 1 98 ? 5.129 -5.055 -13.68 1 97.44 98 GLY B C 1
ATOM 2210 O O . GLY B 1 98 ? 4.586 -4.984 -12.578 1 97.44 98 GLY B O 1
ATOM 2211 N N . ILE B 1 99 ? 4.531 -5.25 -14.828 1 97.88 99 ILE B N 1
ATOM 2212 C CA . ILE B 1 99 ? 3.098 -5.504 -14.906 1 97.88 99 ILE B CA 1
ATOM 2213 C C . ILE B 1 99 ? 2.846 -6.812 -15.656 1 97.88 99 ILE B C 1
ATOM 2215 O O . ILE B 1 99 ? 3.385 -7.027 -16.734 1 97.88 99 ILE B O 1
ATOM 2219 N N . VAL B 1 100 ? 2.123 -7.711 -15.055 1 98.44 100 VAL B N 1
ATOM 2220 C CA . VAL B 1 100 ? 1.767 -8.984 -15.672 1 98.44 100 VAL B CA 1
ATOM 2221 C C . VAL B 1 100 ? 0.268 -9.016 -15.961 1 98.44 100 VAL B C 1
ATOM 2223 O O . VAL B 1 100 ? -0.551 -8.875 -15.055 1 98.44 100 VAL B O 1
ATOM 2226 N N . THR B 1 101 ? -0.078 -9.109 -17.188 1 98.06 101 THR B N 1
ATOM 2227 C CA . THR B 1 101 ? -1.458 -9.297 -17.609 1 98.06 101 THR B CA 1
ATOM 2228 C C . THR B 1 101 ? -1.672 -10.703 -18.156 1 98.06 101 THR B C 1
ATOM 2230 O O . THR B 1 101 ? -0.833 -11.227 -18.906 1 98.06 101 THR B O 1
ATOM 2233 N N . LYS B 1 102 ? -2.768 -11.281 -17.719 1 98.31 102 LYS B N 1
ATOM 2234 C CA . LYS B 1 102 ? -2.982 -12.656 -18.156 1 98.31 102 LYS B CA 1
ATOM 2235 C C . LYS B 1 102 ? -4.457 -13.031 -18.094 1 98.31 102 LYS B C 1
ATOM 2237 O O . LYS B 1 102 ? -5.238 -12.375 -17.391 1 98.31 102 LYS B O 1
ATOM 2242 N N . GLU B 1 103 ? -4.781 -14.008 -18.859 1 97.69 103 GLU B N 1
ATOM 2243 C CA . GLU B 1 103 ? -6.008 -14.781 -18.688 1 97.69 103 GLU B CA 1
ATOM 2244 C C . GLU B 1 103 ? -5.758 -16.016 -17.828 1 97.69 103 GLU B C 1
ATOM 2246 O O . GLU B 1 103 ? -4.828 -16.781 -18.094 1 97.69 103 GLU B O 1
ATOM 2251 N N . ARG B 1 104 ? -6.598 -16.172 -16.812 1 98.12 104 ARG B N 1
ATOM 2252 C CA . ARG B 1 104 ? -6.434 -17.328 -15.914 1 98.12 104 ARG B CA 1
ATOM 2253 C C . ARG B 1 104 ? -7.707 -18.156 -15.859 1 98.12 104 ARG B C 1
ATOM 2255 O O . ARG B 1 104 ? -8.789 -17.625 -15.617 1 98.12 104 ARG B O 1
ATOM 2262 N N . HIS B 1 105 ? -7.516 -19.453 -16.141 1 97.94 105 HIS B N 1
ATOM 2263 C CA . HIS B 1 105 ? -8.516 -20.469 -15.852 1 97.94 105 HIS B CA 1
ATOM 2264 C C . HIS B 1 105 ? -8.227 -21.172 -14.523 1 97.94 105 HIS B C 1
ATOM 2266 O O . HIS B 1 105 ? -7.117 -21.672 -14.312 1 97.94 105 HIS B O 1
ATOM 2272 N N . VAL B 1 106 ? -9.227 -21.203 -13.664 1 98 106 VAL B N 1
ATOM 2273 C CA . VAL B 1 106 ? -9.016 -21.812 -12.352 1 98 106 VAL B CA 1
ATOM 2274 C C . VAL B 1 106 ? -9.883 -23.062 -12.211 1 98 106 VAL B C 1
ATOM 2276 O O . VAL B 1 106 ? -11.094 -23 -12.422 1 98 106 VAL B O 1
ATOM 2279 N N . TYR B 1 107 ? -9.266 -24.141 -11.867 1 98.38 107 TYR B N 1
ATOM 2280 C CA . TYR B 1 107 ? -9.93 -25.391 -11.508 1 98.38 107 TYR B CA 1
ATOM 2281 C C . TYR B 1 107 ? -9.609 -25.797 -10.078 1 98.38 107 TYR B C 1
ATOM 2283 O O . TYR B 1 107 ? -8.453 -25.734 -9.648 1 98.38 107 TYR B O 1
ATOM 2291 N N . LEU B 1 108 ? -10.656 -26.172 -9.328 1 97.75 108 LEU B N 1
ATOM 2292 C CA . LEU B 1 108 ? -10.453 -26.609 -7.953 1 97.75 108 LEU B CA 1
ATOM 2293 C C . LEU B 1 108 ? -10.523 -28.125 -7.852 1 97.75 108 LEU B C 1
ATOM 2295 O O . LEU B 1 108 ? -11.531 -28.734 -8.234 1 97.75 108 LEU B O 1
ATOM 2299 N N . ALA B 1 109 ? -9.453 -28.719 -7.41 1 96.5 109 ALA B N 1
ATOM 2300 C CA . ALA B 1 109 ? -9.383 -30.141 -7.09 1 96.5 109 ALA B CA 1
ATOM 2301 C C . ALA B 1 109 ? -9.109 -30.359 -5.605 1 96.5 109 ALA B C 1
ATOM 2303 O O . ALA B 1 109 ? -7.965 -30.562 -5.203 1 96.5 109 ALA B O 1
ATOM 2304 N N . GLY B 1 110 ? -10.195 -30.422 -4.816 1 94.06 110 GLY B N 1
ATOM 2305 C CA . GLY B 1 110 ? -10.008 -30.406 -3.375 1 94.06 110 GLY B CA 1
ATOM 2306 C C . GLY B 1 110 ? -9.367 -29.125 -2.877 1 94.06 110 GLY B C 1
ATOM 2307 O O . GLY B 1 110 ? -9.867 -28.031 -3.146 1 94.06 110 GLY B O 1
ATOM 2308 N N . ARG B 1 111 ? -8.203 -29.234 -2.156 1 95.75 111 ARG B N 1
ATOM 2309 C CA . ARG B 1 111 ? -7.516 -28.062 -1.631 1 95.75 111 ARG B CA 1
ATOM 2310 C C . ARG B 1 111 ? -6.523 -27.516 -2.65 1 95.75 111 ARG B C 1
ATOM 2312 O O . ARG B 1 111 ? -5.867 -26.5 -2.396 1 95.75 111 ARG B O 1
ATOM 2319 N N . THR B 1 112 ? -6.379 -28.188 -3.773 1 97.81 112 THR B N 1
ATOM 2320 C CA . THR B 1 112 ? -5.426 -27.766 -4.797 1 97.81 112 THR B CA 1
ATOM 2321 C C . THR B 1 112 ? -6.109 -26.875 -5.832 1 97.81 112 THR B C 1
ATOM 2323 O O . THR B 1 112 ? -7.141 -27.25 -6.398 1 97.81 112 THR B O 1
ATOM 2326 N N . ARG B 1 113 ? -5.586 -25.734 -6.039 1 98.19 113 ARG B N 1
ATOM 2327 C CA . ARG B 1 113 ? -5.992 -24.859 -7.137 1 98.19 113 ARG B CA 1
ATOM 2328 C C . ARG B 1 113 ? -5.113 -25.078 -8.367 1 98.19 113 ARG B C 1
ATOM 2330 O O . ARG B 1 113 ? -3.887 -25 -8.281 1 98.19 113 ARG B O 1
ATOM 2337 N N . ILE B 1 114 ? -5.723 -25.359 -9.43 1 98.5 114 ILE B N 1
ATOM 2338 C CA . ILE B 1 114 ? -5.039 -25.516 -10.711 1 98.5 114 ILE B CA 1
ATOM 2339 C C . ILE B 1 114 ? -5.273 -24.281 -11.57 1 98.5 114 ILE B C 1
ATOM 2341 O O . ILE B 1 114 ? -6.402 -24 -11.977 1 98.5 114 ILE B O 1
ATOM 2345 N N . HIS B 1 115 ? -4.242 -23.594 -11.859 1 98.56 115 HIS B N 1
ATOM 2346 C CA . HIS B 1 115 ? -4.301 -22.391 -12.688 1 98.56 115 HIS B CA 1
ATOM 2347 C C . HIS B 1 115 ? -3.725 -22.641 -14.07 1 98.56 115 HIS B C 1
ATOM 2349 O O . HIS B 1 115 ? -2.572 -23.062 -14.203 1 98.56 115 HIS B O 1
ATOM 2355 N N . LEU B 1 116 ? -4.441 -22.453 -15.07 1 98.62 116 LEU B N 1
ATOM 2356 C CA . LEU B 1 116 ? -3.945 -22.359 -16.438 1 98.62 116 LEU B CA 1
ATOM 2357 C C . LEU B 1 116 ? -3.926 -20.906 -16.906 1 98.62 116 LEU B C 1
ATOM 2359 O O . LEU B 1 116 ? -4.977 -20.266 -17.016 1 98.62 116 LEU B O 1
ATOM 2363 N N . ASP B 1 117 ? -2.766 -20.453 -17.234 1 98.56 117 ASP B N 1
ATOM 2364 C CA . ASP B 1 117 ? -2.555 -19.031 -17.484 1 98.56 117 ASP B CA 1
ATOM 2365 C C . ASP B 1 117 ? -2.076 -18.781 -18.906 1 98.56 117 ASP B C 1
ATOM 2367 O O . ASP B 1 117 ? -1.132 -19.438 -19.375 1 98.56 117 ASP B O 1
ATOM 2371 N N . ARG B 1 118 ? -2.703 -17.953 -19.672 1 98.31 118 ARG B N 1
ATOM 2372 C CA . ARG B 1 118 ? -2.156 -17.328 -20.875 1 98.31 118 ARG B CA 1
ATOM 2373 C C . ARG B 1 118 ? -1.63 -15.922 -20.562 1 98.31 118 ARG B C 1
ATOM 2375 O O . ARG B 1 118 ? -2.41 -14.992 -20.359 1 98.31 118 ARG B O 1
ATOM 2382 N N . VAL B 1 119 ? -0.333 -15.789 -20.531 1 98.31 119 VAL B N 1
ATOM 2383 C CA . VAL B 1 119 ? 0.302 -14.555 -20.078 1 98.31 119 VAL B CA 1
ATOM 2384 C C . VAL B 1 119 ? 0.673 -13.703 -21.297 1 98.31 119 VAL B C 1
ATOM 2386 O O . VAL B 1 119 ? 1.368 -14.164 -22.203 1 98.31 119 VAL B O 1
ATOM 2389 N N . ASP B 1 120 ? 0.184 -12.461 -21.312 1 97.88 120 ASP B N 1
ATOM 2390 C CA . ASP B 1 120 ? 0.482 -11.547 -22.406 1 97.88 120 ASP B CA 1
ATOM 2391 C C . ASP B 1 120 ? 1.989 -11.367 -22.578 1 97.88 120 ASP B C 1
ATOM 2393 O O . ASP B 1 120 ? 2.682 -10.969 -21.641 1 97.88 120 ASP B O 1
ATOM 2397 N N . GLY B 1 121 ? 2.477 -11.703 -23.812 1 96.25 121 GLY B N 1
ATOM 2398 C CA . GLY B 1 121 ? 3.871 -11.469 -24.156 1 96.25 121 GLY B CA 1
ATOM 2399 C C . GLY B 1 121 ? 4.801 -12.562 -23.672 1 96.25 121 GLY B C 1
ATOM 2400 O O . GLY B 1 121 ? 6.02 -12.461 -23.812 1 96.25 121 GLY B O 1
ATOM 2401 N N . LEU B 1 122 ? 4.32 -13.648 -23.078 1 96.31 122 LEU B N 1
ATOM 2402 C CA . LEU B 1 122 ? 5.195 -14.664 -22.5 1 96.31 122 LEU B CA 1
ATOM 2403 C C . LEU B 1 122 ? 4.801 -16.062 -22.969 1 96.31 122 LEU B C 1
ATOM 2405 O O . LEU B 1 122 ? 5.664 -16.875 -23.312 1 96.31 122 LEU B O 1
ATOM 2409 N N . GLY B 1 123 ? 3.434 -16.359 -22.953 1 96.94 1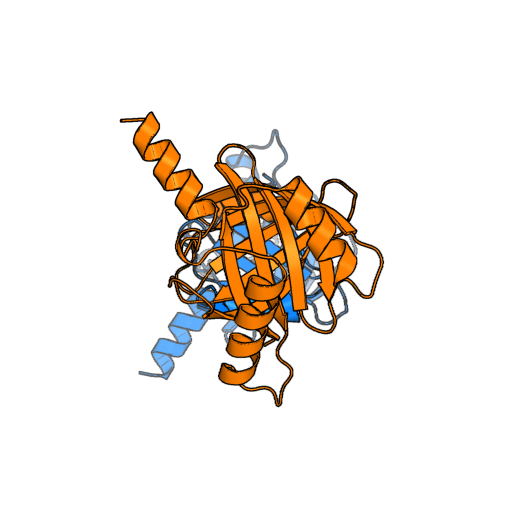23 GLY B N 1
ATOM 2410 C CA . GLY B 1 123 ? 2.971 -17.672 -23.391 1 96.94 123 GLY B CA 1
ATOM 2411 C C . GLY B 1 123 ? 2.078 -18.359 -22.375 1 96.94 123 GLY B C 1
ATOM 2412 O O . GLY B 1 123 ? 1.392 -17.688 -21.594 1 96.94 123 GLY B O 1
ATOM 2413 N N . ASP B 1 124 ? 2.027 -19.688 -22.469 1 98.38 124 ASP B N 1
ATOM 2414 C CA . ASP B 1 124 ? 1.069 -20.469 -21.688 1 98.38 124 ASP B CA 1
ATOM 2415 C C . ASP B 1 124 ? 1.765 -21.203 -20.547 1 98.38 124 ASP B C 1
ATOM 2417 O O . ASP B 1 124 ? 2.838 -21.781 -20.75 1 98.38 124 ASP B O 1
ATOM 2421 N N . PHE B 1 125 ? 1.125 -21.188 -19.422 1 98.44 125 PHE B N 1
ATOM 2422 C CA . PHE B 1 125 ? 1.704 -21.812 -18.234 1 98.44 125 PHE B CA 1
ATOM 2423 C C . PHE B 1 125 ? 0.637 -22.547 -17.438 1 98.44 125 PHE B C 1
ATOM 2425 O O . PHE B 1 125 ? -0.559 -22.312 -17.625 1 98.44 125 PHE B O 1
ATOM 2432 N N . ILE B 1 126 ? 1.059 -23.422 -16.609 1 98.19 126 ILE B N 1
ATOM 2433 C CA . ILE B 1 126 ? 0.223 -24.062 -15.594 1 98.19 126 ILE B CA 1
ATOM 2434 C C . ILE B 1 126 ? 0.87 -23.906 -14.219 1 98.19 126 ILE B C 1
ATOM 2436 O O . ILE B 1 126 ? 2.09 -24.031 -14.078 1 98.19 126 ILE B O 1
ATOM 2440 N N . GLU B 1 127 ? 0.059 -23.547 -13.234 1 97.94 127 GLU B N 1
ATOM 2441 C CA . GLU B 1 127 ? 0.495 -23.422 -11.844 1 97.94 127 GLU B CA 1
ATOM 2442 C C . GLU B 1 127 ? -0.439 -24.172 -10.898 1 97.94 127 GLU B C 1
ATOM 2444 O O . GLU B 1 127 ? -1.659 -24.156 -11.078 1 97.94 127 GLU B O 1
ATOM 2449 N N . LEU B 1 128 ? 0.146 -24.844 -9.922 1 97.88 128 LEU B N 1
ATOM 2450 C CA . LEU B 1 128 ? -0.627 -25.438 -8.844 1 97.88 128 LEU B CA 1
ATOM 2451 C C . LEU B 1 128 ? -0.396 -24.703 -7.531 1 97.88 128 LEU B C 1
ATOM 2453 O O . LEU B 1 128 ? 0.733 -24.297 -7.227 1 97.88 128 LEU B O 1
ATOM 2457 N N . GLU B 1 129 ? -1.405 -24.5 -6.781 1 98.12 129 GLU B N 1
ATOM 2458 C CA . GLU B 1 129 ? -1.342 -24.016 -5.402 1 98.12 129 GLU B CA 1
ATOM 2459 C C . GLU B 1 129 ? -2.047 -24.984 -4.449 1 98.12 129 GLU B C 1
ATOM 2461 O O . GLU B 1 129 ? -3.277 -25.078 -4.461 1 98.12 129 GLU B O 1
ATOM 2466 N N . VAL B 1 130 ? -1.295 -25.672 -3.686 1 98.31 130 VAL B N 1
ATOM 2467 C CA . VAL B 1 130 ? -1.856 -26.531 -2.645 1 98.31 130 VAL B CA 1
ATOM 2468 C C . VAL B 1 130 ? -1.997 -25.734 -1.346 1 98.31 130 VAL B C 1
ATOM 2470 O O . VAL B 1 130 ? -1.007 -25.484 -0.654 1 98.31 130 VAL B O 1
ATOM 2473 N N . VAL B 1 131 ? -3.215 -25.422 -0.992 1 98 131 VAL B N 1
ATOM 2474 C CA . VAL B 1 131 ? -3.455 -24.625 0.212 1 98 131 VAL B CA 1
ATOM 2475 C C . VAL B 1 131 ? -3.213 -25.484 1.451 1 98 131 VAL B C 1
ATOM 2477 O O . VAL B 1 131 ? -3.75 -26.594 1.562 1 98 131 VAL B O 1
ATOM 2480 N N . LEU B 1 132 ? -2.355 -24.953 2.305 1 97.75 132 LEU B N 1
ATOM 2481 C CA . LEU B 1 132 ? -2.023 -25.688 3.521 1 97.75 132 LEU B CA 1
ATOM 2482 C C . LEU B 1 132 ? -2.818 -25.156 4.711 1 97.75 132 LEU B C 1
ATOM 2484 O O . LEU B 1 132 ? -2.84 -23.953 4.961 1 97.75 132 LEU B O 1
ATOM 2488 N N . GLY B 1 133 ? -3.523 -26.031 5.406 1 95.38 133 GLY B N 1
ATOM 2489 C CA . GLY B 1 133 ? -4.137 -25.672 6.676 1 95.38 133 GLY B CA 1
ATOM 2490 C C . GLY B 1 133 ? -3.135 -25.547 7.805 1 95.38 133 GLY B C 1
ATOM 2491 O O . GLY B 1 133 ? -1.943 -25.797 7.617 1 95.38 133 GLY B O 1
ATOM 2492 N N . PRO B 1 134 ? -3.676 -25.188 8.93 1 93.38 134 PRO B N 1
ATOM 2493 C CA . PRO B 1 134 ? -2.785 -24.953 10.07 1 93.38 134 PRO B CA 1
ATOM 2494 C C . PRO B 1 134 ? -1.982 -26.188 10.453 1 93.38 134 PRO B C 1
ATOM 2496 O O . PRO B 1 134 ? -0.833 -26.078 10.891 1 93.38 134 PRO B O 1
ATOM 2499 N N . ASP B 1 135 ? -2.557 -27.359 10.211 1 94 135 ASP B N 1
ATOM 2500 C CA . ASP B 1 135 ? -1.92 -28.578 10.695 1 94 135 ASP B CA 1
ATOM 2501 C C . ASP B 1 135 ? -1.198 -29.312 9.562 1 94 135 ASP B C 1
ATOM 2503 O O . ASP B 1 135 ? -0.614 -30.375 9.773 1 94 135 ASP B O 1
ATOM 2507 N N . ASP B 1 136 ? -1.235 -28.75 8.422 1 95.62 136 ASP B N 1
ATOM 2508 C CA . ASP B 1 136 ? -0.609 -29.391 7.273 1 95.62 136 ASP B CA 1
ATOM 2509 C C . ASP B 1 136 ? 0.895 -29.141 7.246 1 95.62 136 ASP B C 1
ATOM 2511 O O . ASP B 1 136 ? 1.346 -28.047 7.602 1 95.62 136 ASP B O 1
ATOM 2515 N N . ASP B 1 137 ? 1.636 -30.078 6.836 1 95.69 137 ASP B N 1
ATOM 2516 C CA . ASP B 1 137 ? 3.066 -29.844 6.656 1 95.69 137 ASP B CA 1
ATOM 2517 C C . ASP B 1 137 ? 3.404 -29.609 5.188 1 95.69 137 ASP B C 1
ATOM 2519 O O . ASP B 1 137 ? 2.633 -29.984 4.301 1 95.69 137 ASP B O 1
ATOM 2523 N N . GLU B 1 138 ? 4.52 -29.047 4.969 1 95.88 138 GLU B N 1
ATOM 2524 C CA . GLU B 1 138 ? 4.941 -28.688 3.621 1 95.88 138 GLU B CA 1
ATOM 2525 C C . GLU B 1 138 ? 5.234 -29.922 2.773 1 95.88 138 GLU B C 1
ATOM 2527 O O . GLU B 1 138 ? 4.949 -29.938 1.573 1 95.88 138 GLU B O 1
ATOM 2532 N N . ALA B 1 139 ? 5.777 -30.922 3.389 1 96.81 139 ALA B N 1
ATOM 2533 C CA . ALA B 1 139 ? 6.129 -32.125 2.656 1 96.81 139 ALA B CA 1
ATOM 2534 C C . ALA B 1 139 ? 4.895 -32.781 2.027 1 96.81 139 ALA B C 1
ATOM 2536 O O . ALA B 1 139 ? 4.938 -33.219 0.882 1 96.81 139 ALA B O 1
ATOM 2537 N N . GLY B 1 140 ? 3.863 -32.906 2.795 1 96.88 140 GLY B N 1
ATOM 2538 C CA . GLY B 1 140 ? 2.609 -33.406 2.268 1 96.88 140 GLY B CA 1
ATOM 2539 C C . GLY B 1 140 ? 2.062 -32.594 1.116 1 96.88 140 GLY B C 1
ATOM 2540 O O . GLY B 1 140 ? 1.554 -33.125 0.138 1 96.88 140 GLY B O 1
ATOM 2541 N N . GLY B 1 141 ? 2.082 -31.266 1.246 1 97.56 141 GLY B N 1
ATOM 2542 C CA . GLY B 1 141 ? 1.665 -30.391 0.167 1 97.56 141 GLY B CA 1
ATOM 2543 C C . GLY B 1 141 ? 2.492 -30.562 -1.094 1 97.56 141 GLY B C 1
ATOM 2544 O O . GLY B 1 141 ? 1.955 -30.531 -2.203 1 97.56 141 GLY B O 1
ATOM 2545 N N . GLU B 1 142 ? 3.803 -30.688 -0.877 1 96.94 142 GLU B N 1
ATOM 2546 C CA . GLU B 1 142 ? 4.688 -30.891 -2.021 1 96.94 142 GLU B CA 1
ATOM 2547 C C . GLU B 1 142 ? 4.367 -32.188 -2.74 1 96.94 142 GLU B C 1
ATOM 2549 O O . GLU B 1 142 ? 4.324 -32.25 -3.973 1 96.94 142 GLU B O 1
ATOM 2554 N N . ALA B 1 143 ? 4.164 -33.219 -2.023 1 96.81 143 ALA B N 1
ATOM 2555 C CA . ALA B 1 143 ? 3.805 -34.531 -2.6 1 96.81 143 ALA B CA 1
ATOM 2556 C C . ALA B 1 143 ? 2.51 -34.438 -3.402 1 96.81 143 ALA B C 1
ATOM 2558 O O . ALA B 1 143 ? 2.404 -35 -4.492 1 96.81 143 ALA B O 1
ATOM 2559 N N . GLU B 1 144 ? 1.568 -33.781 -2.836 1 97.25 144 GLU B N 1
ATOM 2560 C CA . GLU B 1 144 ? 0.298 -33.594 -3.529 1 97.25 144 GLU B CA 1
ATOM 2561 C C . GLU B 1 144 ? 0.493 -32.812 -4.832 1 97.25 144 GLU B C 1
ATOM 2563 O O . GLU B 1 144 ? -0.106 -33.156 -5.855 1 97.25 144 GLU B O 1
ATOM 2568 N N . ALA B 1 145 ? 1.286 -31.766 -4.809 1 96.56 145 ALA B N 1
ATOM 2569 C CA . ALA B 1 145 ? 1.576 -31 -6.016 1 96.56 145 ALA B CA 1
ATOM 2570 C C . ALA B 1 145 ? 2.172 -31.891 -7.102 1 96.56 145 ALA B C 1
ATOM 2572 O O . ALA B 1 145 ? 1.742 -31.844 -8.258 1 96.56 145 ALA B O 1
ATOM 2573 N N . HIS B 1 146 ? 3.096 -32.719 -6.738 1 95.19 146 HIS B N 1
ATOM 2574 C CA . HIS B 1 146 ? 3.715 -33.625 -7.695 1 95.19 146 HIS B CA 1
ATOM 2575 C C . HIS B 1 146 ? 2.701 -34.625 -8.242 1 95.19 146 HIS B C 1
ATOM 2577 O O . HIS B 1 146 ? 2.699 -34.906 -9.438 1 95.19 146 HIS B O 1
ATOM 2583 N N . ASP B 1 147 ? 1.938 -35.094 -7.375 1 96.06 147 ASP B N 1
ATOM 2584 C CA . ASP B 1 147 ? 0.92 -36.062 -7.781 1 96.06 147 ASP B CA 1
ATOM 2585 C C . ASP B 1 147 ? -0.034 -35.438 -8.805 1 96.06 147 ASP B C 1
ATOM 2587 O O . ASP B 1 147 ? -0.344 -36.094 -9.82 1 96.06 147 ASP B O 1
ATOM 2591 N N . VAL B 1 148 ? -0.522 -34.281 -8.5 1 96.44 148 VAL B N 1
ATOM 2592 C CA . VAL B 1 148 ? -1.454 -33.625 -9.406 1 96.44 148 VAL B CA 1
ATOM 2593 C C . VAL B 1 148 ? -0.763 -33.344 -10.734 1 96.44 148 VAL B C 1
ATOM 2595 O O . VAL B 1 148 ? -1.342 -33.531 -11.805 1 96.44 148 VAL B O 1
ATOM 2598 N N . PHE B 1 149 ? 0.497 -32.875 -10.719 1 95.5 149 PHE B N 1
ATOM 2599 C CA . PHE B 1 149 ? 1.236 -32.625 -11.953 1 95.5 149 PHE B CA 1
ATOM 2600 C C . PHE B 1 149 ? 1.367 -33.906 -12.781 1 95.5 149 PHE B C 1
ATOM 2602 O O . PHE B 1 149 ? 1.24 -33.875 -14 1 95.5 149 PHE B O 1
ATOM 2609 N N . ALA B 1 150 ? 1.607 -34.969 -12.078 1 94.06 150 ALA B N 1
ATOM 2610 C CA . ALA B 1 150 ? 1.713 -36.25 -12.773 1 94.06 150 ALA B CA 1
ATOM 2611 C C . ALA B 1 150 ? 0.395 -36.625 -13.445 1 94.06 150 ALA B C 1
ATOM 2613 O O . ALA B 1 150 ? 0.381 -37.062 -14.602 1 94.06 150 ALA B O 1
ATOM 2614 N N . LYS B 1 151 ? -0.666 -36.406 -12.766 1 96.12 151 LYS B N 1
ATOM 2615 C CA . LYS B 1 151 ? -1.989 -36.719 -13.312 1 96.12 151 LYS B CA 1
ATOM 2616 C C . LYS B 1 151 ? -2.291 -35.844 -14.516 1 96.12 151 LYS B C 1
ATOM 2618 O O . LYS B 1 151 ? -2.984 -36.25 -15.445 1 96.12 151 LYS B O 1
ATOM 2623 N N . LEU B 1 152 ? -1.768 -34.656 -14.523 1 97 152 LEU B N 1
ATOM 2624 C CA . LEU B 1 152 ? -2.014 -33.719 -15.594 1 97 152 LEU B CA 1
ATOM 2625 C C . LEU B 1 152 ? -1.065 -33.969 -16.766 1 97 152 LEU B C 1
ATOM 2627 O O . LEU B 1 152 ? -1.275 -33.438 -17.859 1 97 152 LEU B O 1
ATOM 2631 N N . GLY B 1 153 ? -0.028 -34.719 -16.531 1 94.94 153 GLY B N 1
ATOM 2632 C CA . GLY B 1 153 ? 0.917 -35.062 -17.578 1 94.94 153 GLY B CA 1
ATOM 2633 C C . GLY B 1 153 ? 1.945 -33.969 -17.828 1 94.94 153 GLY B C 1
ATOM 2634 O O . GLY B 1 153 ? 2.408 -33.781 -18.953 1 94.94 153 GLY B O 1
ATOM 2635 N N . VAL B 1 154 ? 2.236 -33.188 -16.797 1 95.06 154 VAL B N 1
ATOM 2636 C CA . VAL B 1 154 ? 3.232 -32.125 -16.938 1 95.06 154 VAL B CA 1
ATOM 2637 C C . VAL B 1 154 ? 4.633 -32.719 -16.75 1 95.06 154 VAL B C 1
ATOM 2639 O O . VAL B 1 154 ? 4.895 -33.406 -15.773 1 95.06 154 VAL B O 1
ATOM 2642 N N . ALA B 1 155 ? 5.496 -32.469 -17.672 1 91.75 155 ALA B N 1
ATOM 2643 C CA . ALA B 1 155 ? 6.859 -33 -17.641 1 91.75 155 ALA B CA 1
ATOM 2644 C C . ALA B 1 155 ? 7.73 -32.188 -16.688 1 91.75 155 ALA B C 1
ATOM 2646 O O . ALA B 1 155 ? 7.57 -30.969 -16.562 1 91.75 155 ALA B O 1
ATOM 2647 N N . HIS B 1 156 ? 8.695 -32.844 -16.109 1 90 156 HIS B N 1
ATOM 2648 C CA . HIS B 1 156 ? 9.633 -32.219 -15.195 1 90 156 HIS B CA 1
ATOM 2649 C C . HIS B 1 156 ? 10.445 -31.141 -15.906 1 90 156 HIS B C 1
ATOM 2651 O O . HIS B 1 156 ? 10.781 -30.109 -15.305 1 90 156 HIS B O 1
ATOM 2657 N N . ASP B 1 157 ? 10.75 -31.359 -17.125 1 91.81 157 ASP B N 1
ATOM 2658 C CA . ASP B 1 157 ? 11.586 -30.438 -17.891 1 91.81 157 ASP B CA 1
ATOM 2659 C C . ASP B 1 157 ? 10.844 -29.141 -18.188 1 91.81 157 ASP B C 1
ATOM 2661 O O . ASP B 1 157 ? 11.445 -28.156 -18.609 1 91.81 157 ASP B O 1
ATOM 2665 N N . ASP B 1 158 ? 9.57 -29.125 -17.969 1 93.81 158 ASP B N 1
ATOM 2666 C CA . ASP B 1 158 ? 8.773 -27.953 -18.266 1 93.81 158 ASP B CA 1
ATOM 2667 C C . ASP B 1 158 ? 8.664 -27.047 -17.047 1 93.81 158 ASP B C 1
ATOM 2669 O O . ASP B 1 158 ? 8.086 -25.953 -17.125 1 93.81 158 ASP B O 1
ATOM 2673 N N . LEU B 1 159 ? 9.219 -27.438 -15.914 1 93.94 159 LEU B N 1
ATOM 2674 C CA . LEU B 1 159 ? 9.117 -26.688 -14.672 1 93.94 159 LEU B CA 1
ATOM 2675 C C . LEU B 1 159 ? 9.789 -25.328 -14.805 1 93.94 159 LEU B C 1
ATOM 2677 O O . LEU B 1 159 ? 10.844 -25.203 -15.438 1 93.94 159 LEU B O 1
ATOM 2681 N N . VAL B 1 160 ? 9.164 -24.344 -14.289 1 93.12 160 VAL B N 1
ATOM 2682 C CA . VAL B 1 160 ? 9.648 -22.969 -14.32 1 93.12 160 VAL B CA 1
ATOM 2683 C C . VAL B 1 160 ? 9.82 -22.438 -12.891 1 93.12 160 VAL B C 1
ATOM 2685 O O . VAL B 1 160 ? 8.875 -22.438 -12.109 1 93.12 160 VAL B O 1
ATOM 2688 N N . ALA B 1 161 ? 10.945 -21.922 -12.469 1 89.5 161 ALA B N 1
ATOM 2689 C CA . ALA B 1 161 ? 11.266 -21.453 -11.125 1 89.5 161 ALA B CA 1
ATOM 2690 C C . ALA B 1 161 ? 10.906 -19.984 -10.953 1 89.5 161 ALA B C 1
ATOM 2692 O O . ALA B 1 161 ? 10.375 -19.594 -9.914 1 89.5 161 ALA B O 1
ATOM 2693 N N . LEU B 1 162 ? 11.094 -19.188 -12.047 1 91.12 162 LEU B N 1
ATOM 2694 C CA . LEU B 1 162 ? 11.008 -17.734 -11.953 1 91.12 162 LEU B CA 1
ATOM 2695 C C . LEU B 1 162 ? 9.562 -17.266 -12.047 1 91.12 162 LEU B C 1
ATOM 2697 O O . LEU B 1 162 ? 8.727 -17.922 -12.672 1 91.12 162 LEU B O 1
ATOM 2701 N N . ALA B 1 163 ? 9.312 -16.156 -11.422 1 94.5 163 ALA B N 1
ATOM 2702 C CA . ALA B 1 163 ? 8.008 -15.516 -11.531 1 94.5 163 ALA B CA 1
ATOM 2703 C C . ALA B 1 163 ? 7.797 -14.93 -12.93 1 94.5 163 ALA B C 1
ATOM 2705 O O . ALA B 1 163 ? 8.766 -14.648 -13.641 1 94.5 163 ALA B O 1
ATOM 2706 N N . TYR B 1 164 ? 6.512 -14.789 -13.328 1 96.69 164 TYR B N 1
ATOM 2707 C CA . TYR B 1 164 ? 6.191 -14.234 -14.633 1 96.69 164 TYR B CA 1
ATOM 2708 C C . TYR B 1 164 ? 6.871 -12.883 -14.836 1 96.69 164 TYR B C 1
ATOM 2710 O O . TYR B 1 164 ? 7.375 -12.594 -15.93 1 96.69 164 TYR B O 1
ATOM 2718 N N . VAL B 1 165 ? 6.84 -12.031 -13.812 1 96.75 165 VAL B N 1
ATOM 2719 C CA . VAL B 1 165 ? 7.391 -10.688 -13.914 1 96.75 165 VAL B CA 1
ATOM 2720 C C . VAL B 1 165 ? 8.891 -10.758 -14.188 1 96.75 165 VAL B C 1
ATOM 2722 O O . VAL B 1 165 ? 9.43 -9.953 -14.953 1 96.75 165 VAL B O 1
ATOM 2725 N N . ASP B 1 166 ? 9.531 -11.711 -13.586 1 95.25 166 ASP B N 1
ATOM 2726 C CA . ASP B 1 166 ? 10.961 -11.898 -13.836 1 95.25 166 ASP B CA 1
ATOM 2727 C C . ASP B 1 166 ? 11.203 -12.391 -15.258 1 95.25 166 ASP B C 1
ATOM 2729 O O . ASP B 1 166 ? 12.148 -11.953 -15.914 1 95.25 166 ASP B O 1
ATOM 2733 N N . LEU B 1 167 ? 10.391 -13.289 -15.711 1 95 167 LEU B N 1
ATOM 2734 C CA . LEU B 1 167 ? 10.516 -13.828 -17.062 1 95 167 LEU B CA 1
ATOM 2735 C C . LEU B 1 167 ? 10.289 -12.734 -18.109 1 95 167 LEU B C 1
ATOM 2737 O O . LEU B 1 167 ? 11.023 -12.664 -19.094 1 95 167 LEU B O 1
ATOM 2741 N N . LEU B 1 168 ? 9.289 -11.914 -17.875 1 95.94 168 LEU B N 1
ATOM 2742 C CA . LEU B 1 168 ? 8.984 -10.812 -18.781 1 95.94 168 LEU B CA 1
ATOM 2743 C C . LEU B 1 168 ? 10.141 -9.82 -18.828 1 95.94 168 LEU B C 1
ATOM 2745 O O . LEU B 1 168 ? 10.523 -9.359 -19.922 1 95.94 168 LEU B O 1
ATOM 2749 N N . ASN B 1 169 ? 10.664 -9.484 -17.656 1 94.38 169 ASN B N 1
ATOM 2750 C CA . ASN B 1 169 ? 11.789 -8.547 -17.594 1 94.38 169 ASN B CA 1
ATOM 2751 C C . ASN B 1 169 ? 13.023 -9.109 -18.281 1 94.38 169 ASN B C 1
ATOM 2753 O O . ASN B 1 169 ? 13.781 -8.359 -18.906 1 94.38 169 ASN B O 1
ATOM 2757 N N . ALA B 1 170 ? 13.258 -10.352 -18.172 1 90.56 170 ALA B N 1
ATOM 2758 C CA . ALA B 1 170 ? 14.383 -11 -18.859 1 90.56 170 ALA B CA 1
ATOM 2759 C C . ALA B 1 170 ? 14.203 -10.961 -20.375 1 90.56 170 ALA B C 1
ATOM 2761 O O . ALA B 1 170 ? 15.164 -10.742 -21.109 1 90.56 170 ALA B O 1
ATOM 2762 N N . ALA B 1 171 ? 12.992 -11.156 -20.766 1 86.88 171 ALA B N 1
ATOM 2763 C CA . ALA B 1 171 ? 12.695 -11.148 -22.203 1 86.88 171 ALA B CA 1
ATOM 2764 C C . ALA B 1 171 ? 12.875 -9.75 -22.797 1 86.88 171 ALA B C 1
ATOM 2766 O O . ALA B 1 171 ? 13.328 -9.609 -23.922 1 86.88 171 ALA B O 1
ATOM 2767 N N . GLU B 1 172 ? 12.477 -8.703 -22.062 1 83.62 172 GLU B N 1
ATOM 2768 C CA . GLU B 1 172 ? 12.617 -7.328 -22.516 1 83.62 172 GLU B CA 1
ATOM 2769 C C . GLU B 1 172 ? 14.086 -6.926 -22.641 1 83.62 172 GLU B C 1
ATOM 2771 O O . GLU B 1 172 ? 14.461 -6.188 -23.547 1 83.62 172 GLU B O 1
ATOM 2776 N N . ARG B 1 173 ? 14.859 -7.457 -21.688 1 80.75 173 ARG B N 1
ATOM 2777 C CA . ARG B 1 173 ? 16.281 -7.148 -21.719 1 80.75 173 ARG B CA 1
ATOM 2778 C C . ARG B 1 173 ? 16.969 -7.805 -22.922 1 80.75 173 ARG B C 1
ATOM 2780 O O . ARG B 1 173 ? 17.922 -7.266 -23.469 1 80.75 173 ARG B O 1
ATOM 2787 N N . GLU B 1 174 ? 16.406 -8.852 -23.312 1 79 174 GLU B N 1
ATOM 2788 C CA . GLU B 1 174 ? 16.969 -9.562 -24.469 1 79 174 GLU B CA 1
ATOM 2789 C C . GLU B 1 174 ? 16.562 -8.898 -25.781 1 79 174 GLU B C 1
ATOM 2791 O O . GLU B 1 174 ? 17.328 -8.883 -26.734 1 79 174 GLU B O 1
ATOM 2796 N N . THR B 1 175 ? 15.406 -8.414 -25.859 1 73.31 175 THR B N 1
ATOM 2797 C CA . THR B 1 175 ? 14.945 -7.73 -27.062 1 73.31 175 THR B CA 1
ATOM 2798 C C . THR B 1 175 ? 15.57 -6.344 -27.172 1 73.31 175 THR B C 1
ATOM 2800 O O . THR B 1 175 ? 15.766 -5.84 -28.281 1 73.31 175 THR B O 1
ATOM 2803 N N . ALA B 1 176 ? 15.734 -5.812 -26.141 1 74.19 176 ALA B N 1
ATOM 2804 C CA . ALA B 1 176 ? 16.312 -4.469 -26.125 1 74.19 176 ALA B CA 1
ATOM 2805 C C . ALA B 1 176 ? 17.812 -4.512 -26.391 1 74.19 176 ALA B C 1
ATOM 2807 O O . ALA B 1 176 ? 18.406 -3.508 -26.781 1 74.19 176 ALA B O 1
ATOM 2808 N N . ALA B 1 177 ? 18.469 -5.641 -26.281 1 70.5 177 ALA B N 1
ATOM 2809 C CA . ALA B 1 177 ? 19.891 -5.785 -26.578 1 70.5 177 ALA B CA 1
ATOM 2810 C C . ALA B 1 177 ? 20.109 -6.203 -28.031 1 70.5 177 ALA B C 1
ATOM 2812 O O . ALA B 1 177 ? 21.203 -6.043 -28.578 1 70.5 177 ALA B O 1
#

InterPro domains:
  IPR008173 Adenylyl cyclase CyaB [PTHR21028] (3-171)
  IPR008173 Adenylyl cyclase CyaB [cd07890] (4-164)
  IPR023577 CYTH domain [PF01928] (3-161)
  IPR023577 CYTH domain [PS51707] (2-170)
  IPR023577 CYTH domain [SM01118] (2-170)
  IPR033469 CYTH-like domain superfamily [SSF55154] (3-168)

Solvent-accessible surface area (backbone atoms only — not comparable to full-atom values): 18299 Å² total; per-residue (Å²): 126,51,40,28,27,32,33,37,27,56,32,89,55,53,70,61,42,50,52,46,43,59,71,56,26,76,53,83,66,46,77,45,51,36,39,36,42,31,41,59,52,92,34,66,41,38,33,41,39,41,44,78,82,69,52,77,21,33,37,37,34,36,41,62,72,82,44,66,52,64,38,60,32,41,38,48,67,22,70,30,85,45,58,68,46,42,46,57,42,48,48,63,32,34,49,64,73,40,73,46,43,32,40,36,38,38,26,35,40,81,63,30,38,37,35,40,34,45,34,72,96,78,45,46,30,34,36,39,37,27,58,46,56,93,86,53,56,68,67,61,33,39,52,50,53,52,51,52,36,54,74,53,66,59,57,77,87,37,48,41,40,70,52,67,56,55,53,52,53,52,51,51,55,58,71,74,100,126,51,39,28,26,33,36,37,25,56,32,89,54,52,70,61,41,50,51,45,43,59,71,56,27,76,54,85,67,47,78,44,51,36,39,36,41,30,41,62,52,91,33,65,42,40,34,40,39,41,43,78,83,71,53,79,21,31,38,35,35,38,39,64,72,82,43,68,51,63,38,60,34,40,38,50,70,21,70,31,85,46,57,68,45,42,45,57,43,49,46,63,32,32,51,66,73,39,73,47,43,32,39,36,38,39,27,34,40,83,63,31,38,39,35,40,33,46,33,73,95,79,46,46,30,34,36,40,37,26,58,46,55,94,87,53,54,66,66,62,33,40,52,50,53,52,48,52,37,54,74,54,66,59,58,78,88,38,50,42,40,71,51,69,57,56,53,52,52,53,50,51,56,58,71,73,101

Nearest PDB structures (foldseek):
  2dc4-assembly1_B  TM=9.070E-01  e=1.385E-12  Pyrococcus horikoshii
  1yem-assembly1_A  TM=8.885E-01  e=2.389E-11  Pyrococcus furiosus DSM 3638
  7ns9-assembly1_A  TM=7.889E-01  e=3.899E-10  Sulfolobus acidocaldarius DSM 639
  2fjt-assembly1_B  TM=7.718E-01  e=1.619E-09  Yersinia pestis KIM10+
  2aca-assembly1_B  TM=7.652E-01  e=1.529E-08  Vibrio parahaemolyticus

Organism: Burkholderia multivorans (strain ATCC 17616 / 249) (NCBI:txid395019)

Radius of gyration: 25.56 Å; Cα contacts (8 Å, |Δi|>4): 795; chains: 2; bounding box: 39×73×53 Å

Secondary structure (DSSP, 8-state):
-EEEEEEEEE-TTHHHHHHHHHHH-SS--EEEEEEEEEE--SSSEEEEEEETTSPPEEEEEEEE---SS-EEEEEEEEEES-HHHHHHHHHHHS-EEEEEEEEEEEEEETTEEEEEEEETTTEEEEEEEEEE-TT--HHHHHHHHHHHHHHHT--GGGB--S-HHHHHHHHHHHHH-/-EEEEEEEEE-TTHHHHHHHHHHH-SS--EEEEEEEEEE--SSSEEEEEEETTSPPEEEEEEEE---SS-EEEEEEEEEES-HHHHHHHHHHHS-EEEEEEEEEEEEEETTEEEEEEEETTTEEEEEEEEEE-TT--HHHHHHHHHHHHHHHT--GGGB--S-HHHHHHHHHHHHH-